Protein AF-A0AAD5Q981-F1 (afdb_monomer_lite)

Secondary structure (DSSP, 8-state):
-----------SSPEEEEEEETT-SS-SHHHHHHHHHHHHHHHSS--SEEEEEEE-SSTT----------EEE-TTSPEEEHHHHHHHHHHHTTTT-TTSPEEEEES-GGGGTT-SEEEEE--TTTHHHHHHHHHHTTTTSPEEEE-TTS-EEEE--EEEE--S-GGGHHHHHHH-TTSEEEEEEESS-EEE-TTSEEEESS---EEEE--------PPPPP-----

Radius of gyration: 20.62 Å; chains: 1; bounding box: 45×75×63 Å

Foldseek 3Di:
DDDDDDDDPDDPAFAEEEEEAPPDPPDCQLVLVLLQCLQVVQPPLNHQEYEYAHEYLDPPPPDDDPPQFAWAQDPVRDIGTPVVLVVVVVVCVVVPDSRGYHGYYYNDLLSLLRGQEYEYSYEPVCVLVVLVVCVVVVSLPFRWDQPPVRDTDGDAHEYEYQYPDPPCQVVVCVSNVRHHYKYKHWPWTWDADPSRYIYTPDPTDIDIGRDDPPPDPPDPDPPPDDD

Sequence (227 aa):
MAATTGKDEGSARPRVALIYTAASQVTREGEYLATYLGLVLATTQAAESVAVVAVSTDAVASRATREEENAALRVDGVVVRAAQLLQQQQAKAKTDSAALCSYVETRDVEVLRDSHVWILCVDAHTTTRTVDMLKRRGVAAPMERVTAKGKKATCKRVIISLQPALRRLRELEEAFPKDTVLHGGACFHLARNQHGVLYPLSHGCFFIERLAYVASPLPPLPSILTI

pLDDT: mean 80.01, std 18.05, range [29.28, 97.62]

Organism: Pythium insidiosum (NCBI:txid114742)

Structure (mmCIF, N/CA/C/O backbone):
data_AF-A0AAD5Q981-F1
#
_entry.id   AF-A0AAD5Q981-F1
#
loop_
_atom_site.group_PDB
_atom_site.id
_atom_site.type_symbol
_atom_site.label_atom_id
_atom_site.label_alt_id
_atom_site.label_comp_id
_atom_site.label_asym_id
_atom_site.label_entity_id
_atom_site.label_seq_id
_atom_site.pdbx_PDB_ins_code
_atom_site.Cartn_x
_atom_site.Cartn_y
_atom_site.Cartn_z
_atom_site.occupancy
_atom_site.B_iso_or_equiv
_atom_site.auth_seq_id
_atom_site.auth_comp_id
_atom_site.auth_asym_id
_atom_site.auth_atom_id
_atom_site.pdbx_PDB_model_num
ATOM 1 N N . MET A 1 1 ? -16.211 -13.725 43.313 1.00 35.03 1 MET A N 1
ATOM 2 C CA . MET A 1 1 ? -15.453 -13.670 42.046 1.00 35.03 1 MET A CA 1
ATOM 3 C C . MET A 1 1 ? -16.466 -13.543 40.924 1.00 35.03 1 MET A C 1
ATOM 5 O O . MET A 1 1 ? -17.175 -14.503 40.661 1.00 35.03 1 MET A O 1
ATOM 9 N N . ALA A 1 2 ? -16.642 -12.342 40.374 1.00 29.28 2 ALA A N 1
ATOM 10 C CA . ALA A 1 2 ? -17.607 -12.097 39.307 1.00 29.28 2 ALA A CA 1
ATOM 11 C C . ALA A 1 2 ? -16.918 -12.300 37.953 1.00 29.28 2 ALA A C 1
ATOM 13 O O . ALA A 1 2 ? -15.927 -11.637 37.657 1.00 29.28 2 ALA A O 1
ATOM 14 N N . ALA A 1 3 ? -17.433 -13.247 37.173 1.00 36.84 3 ALA A N 1
ATOM 15 C CA . ALA A 1 3 ? -17.039 -13.490 35.797 1.00 36.84 3 ALA A CA 1
ATOM 16 C C . ALA A 1 3 ? -17.509 -12.323 34.915 1.00 36.84 3 ALA A C 1
ATOM 18 O O . ALA A 1 3 ? -18.704 -12.050 34.823 1.00 36.84 3 ALA A O 1
ATOM 19 N N . THR A 1 4 ? -16.575 -11.636 34.263 1.00 33.72 4 THR A N 1
ATOM 20 C CA . THR A 1 4 ? -16.878 -10.677 33.198 1.00 33.72 4 THR A CA 1
ATOM 21 C C . THR A 1 4 ? -16.870 -11.414 31.865 1.00 33.72 4 THR A C 1
ATOM 23 O O . THR A 1 4 ? -15.814 -11.680 31.294 1.00 33.72 4 THR A O 1
ATOM 26 N N . THR A 1 5 ? -18.058 -11.782 31.392 1.00 39.47 5 THR A N 1
ATOM 27 C CA . THR A 1 5 ? -18.299 -12.290 30.037 1.00 39.47 5 THR A CA 1
ATOM 28 C C . THR A 1 5 ? -18.292 -11.153 29.012 1.00 39.47 5 THR A C 1
ATOM 30 O O . THR A 1 5 ? -18.727 -10.041 29.312 1.00 39.47 5 THR A O 1
ATOM 33 N N . GLY A 1 6 ? -17.778 -11.471 27.820 1.00 42.31 6 GLY A N 1
ATOM 34 C CA . GLY A 1 6 ? -17.327 -10.564 26.759 1.00 42.31 6 GLY A CA 1
ATOM 35 C C . GLY A 1 6 ? -18.321 -9.547 26.189 1.00 42.31 6 GLY A C 1
ATOM 36 O O . GLY A 1 6 ? -19.539 -9.675 26.314 1.00 42.31 6 GLY A O 1
ATOM 37 N N . LYS A 1 7 ? -17.745 -8.550 25.502 1.00 34.53 7 LYS A N 1
ATOM 38 C CA . LYS A 1 7 ? -18.407 -7.706 24.496 1.00 34.53 7 LYS A CA 1
ATOM 39 C C . LYS A 1 7 ? -17.364 -6.953 23.652 1.00 34.53 7 LYS A C 1
ATOM 41 O O . LYS A 1 7 ? -16.714 -6.049 24.161 1.00 34.53 7 LYS A O 1
ATOM 46 N N . ASP A 1 8 ? -17.230 -7.370 22.391 1.00 36.88 8 ASP A N 1
ATOM 47 C CA . ASP A 1 8 ? -16.611 -6.675 21.247 1.00 36.88 8 ASP A CA 1
ATOM 48 C C . ASP A 1 8 ? -15.372 -5.807 21.523 1.00 36.88 8 ASP A C 1
ATOM 50 O O . ASP A 1 8 ? -15.401 -4.578 21.411 1.00 36.88 8 ASP A O 1
ATOM 54 N N . GLU A 1 9 ? -14.230 -6.449 21.764 1.00 40.97 9 GLU A N 1
ATOM 55 C CA . GLU A 1 9 ? -12.963 -5.839 21.362 1.00 40.97 9 GLU A CA 1
ATOM 56 C C . GLU A 1 9 ? -12.817 -6.054 19.854 1.00 40.97 9 GLU A C 1
ATOM 58 O O . GLU A 1 9 ? -12.444 -7.134 19.396 1.00 40.97 9 GLU A O 1
ATOM 63 N N . GLY A 1 10 ? -13.170 -5.037 19.059 1.00 50.09 10 GLY A N 1
ATOM 64 C CA . GLY A 1 10 ? -12.817 -5.018 17.639 1.00 50.09 10 GLY A CA 1
ATOM 65 C C . GLY A 1 10 ? -11.337 -5.371 17.485 1.00 50.09 10 GLY A C 1
ATOM 66 O O . GLY A 1 10 ? -10.528 -4.945 18.312 1.00 50.09 10 GLY A O 1
ATOM 67 N N . SER A 1 11 ? -11.000 -6.187 16.481 1.00 56.91 11 SER A N 1
ATOM 68 C CA . SER A 1 11 ? -9.660 -6.770 16.358 1.00 56.91 11 SER A CA 1
ATOM 69 C C . SER A 1 11 ? -8.578 -5.705 16.580 1.00 56.91 11 SER A C 1
ATOM 71 O O . SER A 1 11 ? -8.605 -4.622 15.991 1.00 56.91 11 SER A O 1
ATOM 73 N N . ALA A 1 12 ? -7.620 -6.005 17.462 1.00 74.19 12 ALA A N 1
ATOM 74 C CA . ALA A 1 12 ? -6.531 -5.088 17.799 1.00 74.19 12 ALA A CA 1
ATOM 75 C C . ALA A 1 12 ? -5.611 -4.784 16.599 1.00 74.19 12 ALA A C 1
ATOM 77 O O . ALA A 1 12 ? -4.748 -3.910 16.678 1.00 74.19 12 ALA A O 1
ATOM 78 N N . ARG A 1 13 ? -5.772 -5.514 15.488 1.00 88.31 13 ARG A N 1
ATOM 79 C CA . ARG A 1 13 ? -4.921 -5.418 14.307 1.00 88.31 13 ARG A CA 1
ATOM 80 C C . ARG A 1 13 ? -5.436 -4.344 13.345 1.00 88.31 13 ARG A C 1
ATOM 82 O O . ARG A 1 13 ? -6.641 -4.215 13.144 1.00 88.31 13 ARG A O 1
ATOM 89 N N . PRO A 1 14 ? -4.542 -3.581 12.699 1.00 92.31 14 PRO A N 1
ATOM 90 C CA . PRO A 1 14 ? -4.943 -2.579 11.727 1.00 92.31 14 PRO A CA 1
ATOM 91 C C . PRO A 1 14 ? -5.547 -3.216 10.473 1.00 92.31 14 PRO A C 1
ATOM 93 O O . PRO A 1 14 ? -5.181 -4.311 10.051 1.00 92.31 14 PRO A O 1
ATOM 96 N N . ARG A 1 15 ? -6.422 -2.451 9.826 1.00 94.31 15 ARG A N 1
ATOM 97 C CA . ARG A 1 15 ? -6.869 -2.682 8.448 1.00 94.31 15 ARG A CA 1
ATOM 98 C C . ARG A 1 15 ? -6.009 -1.834 7.528 1.00 94.31 15 ARG A C 1
ATOM 100 O O . ARG A 1 15 ? -5.934 -0.619 7.730 1.00 94.31 15 ARG A O 1
ATOM 107 N N . VAL A 1 16 ? -5.337 -2.470 6.583 1.00 97.00 16 VAL A N 1
ATOM 108 C CA . VAL A 1 16 ? -4.323 -1.850 5.731 1.00 97.00 16 VAL A CA 1
ATOM 109 C C . VAL A 1 16 ? -4.834 -1.806 4.300 1.00 97.00 16 VAL A C 1
ATOM 111 O O . VAL A 1 16 ? -5.350 -2.797 3.792 1.00 97.00 16 VAL A O 1
ATOM 114 N N . ALA A 1 17 ? -4.657 -0.673 3.635 1.00 97.62 17 ALA A N 1
ATOM 115 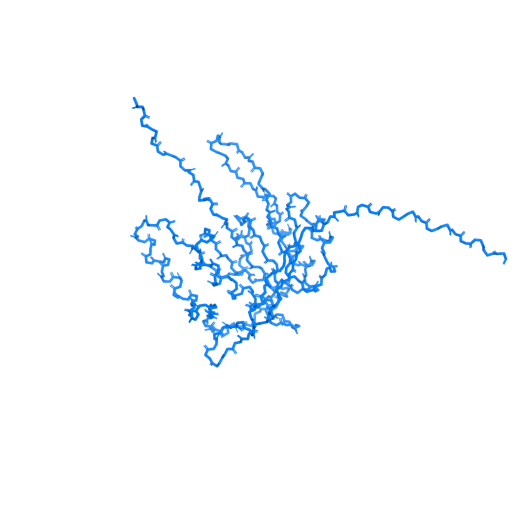C CA . ALA A 1 17 ? -4.904 -0.539 2.213 1.00 97.62 17 ALA A CA 1
ATOM 116 C C . ALA A 1 17 ? -3.637 -0.099 1.482 1.00 97.62 17 ALA A C 1
ATOM 118 O O . ALA A 1 17 ? -2.977 0.848 1.902 1.00 97.62 17 ALA A O 1
ATOM 119 N N . LEU A 1 18 ? -3.318 -0.765 0.378 1.00 97.44 18 LEU A N 1
ATOM 120 C CA . LEU A 1 18 ? -2.249 -0.403 -0.542 1.00 97.44 18 LEU A CA 1
ATOM 121 C C . LEU A 1 18 ? -2.874 0.180 -1.798 1.00 97.44 18 LEU A C 1
ATOM 123 O O . LEU A 1 18 ? -3.675 -0.480 -2.445 1.00 97.44 18 LEU A O 1
ATOM 127 N N . ILE A 1 19 ? -2.526 1.414 -2.134 1.00 95.94 19 ILE A N 1
ATOM 128 C CA . ILE A 1 19 ? -3.130 2.158 -3.238 1.00 95.94 19 ILE A CA 1
ATOM 129 C C . ILE A 1 19 ? -2.069 2.343 -4.314 1.00 95.94 19 ILE A C 1
ATOM 131 O O . ILE A 1 19 ? -1.001 2.879 -4.023 1.00 95.94 19 ILE A O 1
ATOM 135 N N . TYR A 1 20 ? -2.354 1.944 -5.549 1.00 94.50 20 TYR A N 1
ATOM 136 C CA . TYR A 1 20 ? -1.401 2.059 -6.655 1.00 94.50 20 TYR A CA 1
ATOM 137 C C . TYR A 1 20 ? -2.058 2.557 -7.939 1.00 94.50 20 TYR A C 1
ATOM 139 O O . TYR A 1 20 ? -3.254 2.360 -8.161 1.00 94.50 20 TYR A O 1
ATOM 147 N N . THR A 1 21 ? -1.262 3.189 -8.803 1.00 92.75 21 THR A N 1
ATOM 148 C CA . THR A 1 21 ? -1.721 3.664 -10.113 1.00 92.75 21 THR A CA 1
ATOM 149 C C . THR A 1 21 ? -1.850 2.485 -11.077 1.00 92.75 21 THR A C 1
ATOM 151 O O . THR A 1 21 ? -0.858 1.889 -11.495 1.00 92.75 21 THR A O 1
ATOM 154 N N . ALA A 1 22 ? -3.083 2.137 -11.434 1.00 90.25 22 ALA A N 1
ATOM 155 C CA . ALA A 1 22 ? -3.381 1.048 -12.352 1.00 90.25 22 ALA A CA 1
ATOM 156 C C . ALA A 1 22 ? -2.949 1.399 -13.781 1.00 90.25 22 ALA A C 1
ATOM 158 O O . ALA A 1 22 ? -3.294 2.471 -14.279 1.00 90.25 22 ALA A O 1
ATOM 159 N N . ALA A 1 23 ? -2.262 0.469 -14.455 1.00 84.75 23 ALA A N 1
ATOM 160 C CA . ALA A 1 23 ? -1.814 0.629 -15.842 1.00 84.75 23 ALA A CA 1
ATOM 161 C C . ALA A 1 23 ? -1.026 1.933 -16.085 1.00 84.75 23 ALA A C 1
ATOM 163 O O . ALA A 1 23 ? -1.223 2.614 -17.098 1.00 84.75 23 ALA A O 1
ATOM 164 N N . SER A 1 24 ? -0.145 2.281 -15.140 1.00 83.56 24 SER A N 1
ATOM 165 C CA . SER A 1 24 ? 0.753 3.426 -15.282 1.00 83.56 24 SER A CA 1
ATOM 166 C C . SER A 1 24 ? 1.538 3.349 -16.593 1.00 83.56 24 SER A C 1
ATOM 168 O O . SER A 1 24 ? 2.090 2.308 -16.953 1.00 83.56 24 SER A O 1
ATOM 170 N N . GLN A 1 25 ? 1.587 4.478 -17.300 1.00 81.75 25 GLN A N 1
ATOM 171 C CA . GLN A 1 25 ? 2.364 4.636 -18.532 1.00 81.75 25 GLN A CA 1
ATOM 172 C C . GLN A 1 25 ? 3.854 4.880 -18.258 1.00 81.75 25 GLN A C 1
ATOM 174 O O . GLN A 1 25 ? 4.655 4.865 -19.188 1.00 81.75 25 GLN A O 1
ATOM 179 N N . VAL A 1 26 ? 4.223 5.138 -16.998 1.00 82.56 26 VAL A N 1
ATOM 180 C CA . VAL A 1 26 ? 5.593 5.486 -16.606 1.00 82.56 26 VAL A CA 1
ATOM 181 C C . VAL A 1 26 ? 6.324 4.269 -16.055 1.00 82.56 26 VAL A C 1
ATOM 183 O O . VAL A 1 26 ? 7.442 3.987 -16.476 1.00 82.56 26 VAL A O 1
ATOM 186 N N . THR A 1 27 ? 5.716 3.546 -15.112 1.00 85.94 27 THR A N 1
ATOM 187 C CA . THR A 1 27 ? 6.369 2.421 -14.432 1.00 85.94 27 THR A CA 1
ATOM 188 C C . THR A 1 27 ? 5.353 1.439 -13.855 1.00 85.94 27 THR A C 1
ATOM 190 O O . THR A 1 27 ? 4.284 1.830 -13.404 1.00 85.94 27 THR A O 1
ATOM 193 N N . ARG A 1 28 ? 5.697 0.147 -13.805 1.00 89.00 28 ARG A N 1
ATOM 194 C CA . ARG A 1 28 ? 4.903 -0.875 -13.093 1.00 89.00 28 ARG A CA 1
ATOM 195 C C . ARG A 1 28 ? 5.368 -1.108 -11.655 1.00 89.00 28 ARG A C 1
ATOM 197 O O . ARG A 1 28 ? 4.814 -1.959 -10.965 1.00 89.00 28 ARG A O 1
ATOM 204 N N . GLU A 1 29 ? 6.364 -0.364 -11.183 1.00 89.38 29 GLU A N 1
ATOM 205 C CA . GLU A 1 29 ? 6.932 -0.541 -9.841 1.00 89.38 29 GLU A CA 1
ATOM 206 C C . GLU A 1 29 ? 5.894 -0.357 -8.734 1.00 89.38 29 GLU A C 1
ATOM 208 O O . GLU A 1 29 ? 5.857 -1.161 -7.808 1.00 89.38 29 GLU A O 1
ATOM 213 N N . GLY A 1 30 ? 5.011 0.643 -8.844 1.00 91.44 30 GLY A N 1
ATOM 214 C CA . GLY A 1 30 ? 3.951 0.875 -7.859 1.00 91.44 30 GLY A CA 1
ATOM 215 C C . GLY A 1 30 ? 2.950 -0.282 -7.773 1.00 91.44 30 GLY A C 1
ATOM 216 O O . GLY A 1 30 ? 2.589 -0.715 -6.678 1.00 91.44 30 GLY A O 1
ATOM 217 N N . GLU A 1 31 ? 2.560 -0.833 -8.926 1.00 92.88 31 GLU A N 1
ATOM 218 C CA . GLU A 1 31 ? 1.704 -2.022 -9.031 1.00 92.88 31 GLU A CA 1
ATOM 219 C C . GLU A 1 31 ? 2.384 -3.248 -8.410 1.00 92.88 31 GLU A C 1
ATOM 221 O O . GLU A 1 31 ? 1.790 -3.934 -7.574 1.00 92.88 31 GLU A O 1
ATOM 226 N N . TYR A 1 32 ? 3.639 -3.515 -8.781 1.00 93.88 32 TYR A N 1
ATOM 227 C CA . TYR A 1 32 ? 4.394 -4.650 -8.254 1.00 93.88 32 TYR A CA 1
ATOM 228 C C . TYR A 1 32 ? 4.601 -4.535 -6.748 1.00 93.88 32 TYR A C 1
ATOM 230 O O . TYR A 1 32 ? 4.391 -5.515 -6.035 1.00 93.88 32 TYR A O 1
ATOM 238 N N . LEU A 1 33 ? 4.944 -3.343 -6.255 1.00 94.31 33 LEU A N 1
ATOM 239 C CA . LEU A 1 33 ? 5.155 -3.086 -4.836 1.00 94.31 33 LEU A CA 1
ATOM 240 C C . LEU A 1 33 ? 3.877 -3.281 -4.024 1.00 94.31 33 LEU A C 1
ATOM 242 O O . LEU A 1 33 ? 3.906 -4.013 -3.035 1.00 94.31 33 LEU A O 1
ATOM 246 N N . ALA A 1 34 ? 2.759 -2.691 -4.453 1.00 95.50 34 ALA A N 1
ATOM 247 C CA . ALA A 1 34 ? 1.478 -2.844 -3.768 1.00 95.50 34 ALA A CA 1
ATOM 248 C C . ALA A 1 34 ? 0.999 -4.303 -3.764 1.00 95.50 34 ALA A C 1
ATOM 250 O O . ALA A 1 34 ? 0.551 -4.804 -2.733 1.00 95.50 34 ALA A O 1
ATOM 251 N N . THR A 1 35 ? 1.148 -5.006 -4.889 1.00 95.31 35 THR A N 1
ATOM 252 C CA . THR A 1 35 ? 0.754 -6.417 -5.014 1.00 95.31 35 THR A CA 1
ATOM 253 C C . THR A 1 35 ? 1.608 -7.309 -4.116 1.00 95.31 35 THR A C 1
ATOM 255 O O . THR A 1 35 ? 1.076 -8.075 -3.312 1.00 95.31 35 THR A O 1
ATOM 258 N N . TYR A 1 36 ? 2.936 -7.178 -4.201 1.00 95.44 36 TYR A N 1
ATOM 259 C CA . TYR A 1 36 ? 3.874 -7.951 -3.390 1.00 95.44 36 TYR A CA 1
ATOM 260 C C . TYR A 1 36 ? 3.642 -7.723 -1.895 1.00 95.44 36 TYR A C 1
ATOM 262 O O . TYR A 1 36 ? 3.478 -8.679 -1.137 1.00 95.44 36 TYR A O 1
ATOM 270 N N . LEU A 1 37 ? 3.572 -6.458 -1.469 1.00 94.94 37 LEU A N 1
ATOM 271 C CA . LEU A 1 37 ? 3.323 -6.117 -0.074 1.00 94.94 37 LEU A CA 1
ATOM 272 C C . LEU A 1 37 ? 1.965 -6.615 0.403 1.00 94.94 37 LEU A C 1
ATOM 274 O O . LEU A 1 37 ? 1.880 -7.136 1.510 1.00 94.94 37 LEU A O 1
ATOM 278 N N . GLY A 1 38 ? 0.921 -6.478 -0.415 1.00 95.62 38 GLY A N 1
ATOM 279 C CA . GLY A 1 38 ? -0.416 -6.933 -0.063 1.00 95.62 38 GLY A CA 1
ATOM 280 C C . GLY A 1 38 ? -0.454 -8.434 0.220 1.00 95.62 38 GLY A C 1
ATOM 281 O O . GLY A 1 38 ? -0.940 -8.858 1.269 1.00 95.62 38 GLY A O 1
ATOM 282 N N . LEU A 1 39 ? 0.129 -9.228 -0.680 1.00 95.38 39 LEU A N 1
ATOM 283 C CA . LEU A 1 39 ? 0.226 -10.680 -0.529 1.00 95.38 39 LEU A CA 1
ATOM 284 C C . LEU A 1 39 ? 1.052 -11.071 0.699 1.00 95.38 39 LEU A C 1
ATOM 286 O O . LEU A 1 39 ? 0.626 -11.909 1.492 1.00 95.38 39 LEU A O 1
ATOM 290 N N . VAL A 1 40 ? 2.217 -10.448 0.897 1.00 93.94 40 VAL A N 1
ATOM 291 C CA . VAL A 1 40 ? 3.081 -10.759 2.043 1.00 93.94 40 VAL A CA 1
ATOM 292 C C . VAL A 1 40 ? 2.398 -10.372 3.356 1.00 93.94 40 VAL A C 1
ATOM 294 O O . VAL A 1 40 ? 2.316 -11.213 4.251 1.00 93.94 40 VAL A O 1
ATOM 297 N N . LEU A 1 41 ? 1.842 -9.161 3.473 1.00 93.56 41 LEU A N 1
ATOM 298 C CA . LEU A 1 41 ? 1.158 -8.683 4.683 1.00 93.56 41 LEU A CA 1
ATOM 299 C C . LEU A 1 41 ? -0.042 -9.553 5.066 1.00 93.56 41 LEU A C 1
ATOM 301 O O . LEU A 1 41 ? -0.244 -9.823 6.249 1.00 93.56 41 LEU A O 1
ATOM 305 N N . ALA A 1 42 ? -0.794 -10.058 4.086 1.00 92.88 42 ALA A N 1
ATOM 306 C CA . ALA A 1 42 ? -1.909 -10.967 4.345 1.00 92.88 42 ALA A CA 1
ATOM 307 C C . ALA A 1 42 ? -1.474 -12.276 5.037 1.00 92.88 42 ALA A C 1
ATOM 309 O O . ALA A 1 42 ? -2.285 -12.944 5.678 1.00 92.88 42 ALA A O 1
ATOM 310 N N . THR A 1 43 ? -0.188 -12.638 4.962 1.00 91.19 43 THR A N 1
ATOM 311 C CA . THR A 1 43 ? 0.354 -13.853 5.592 1.00 91.19 43 THR A CA 1
ATOM 312 C C . THR A 1 43 ? 1.019 -13.632 6.948 1.00 91.19 43 THR A C 1
ATOM 314 O O . THR A 1 43 ? 1.266 -14.608 7.653 1.00 91.19 43 THR A O 1
ATOM 317 N N . THR A 1 44 ? 1.307 -12.388 7.349 1.00 86.19 44 THR A N 1
ATOM 318 C CA . THR A 1 44 ? 2.060 -12.103 8.588 1.00 86.19 44 THR A CA 1
ATOM 319 C C . THR A 1 44 ? 1.186 -12.026 9.836 1.00 86.19 44 THR A C 1
ATOM 321 O O . THR A 1 44 ? 1.711 -11.845 10.929 1.00 86.19 44 THR A O 1
ATOM 324 N N . GLN A 1 45 ? -0.142 -12.120 9.690 1.00 83.69 45 GLN A N 1
ATOM 325 C CA . GLN A 1 45 ? -1.124 -11.883 10.759 1.00 83.69 45 GLN A CA 1
ATOM 326 C C . GLN A 1 45 ? -1.007 -10.504 11.434 1.00 83.69 45 GLN A C 1
ATOM 328 O O . GLN A 1 45 ? -1.678 -10.273 12.437 1.00 83.69 45 GLN A O 1
ATOM 333 N N . ALA A 1 46 ? -0.208 -9.582 10.883 1.00 87.44 46 ALA A N 1
ATOM 334 C CA . ALA A 1 46 ? -0.005 -8.239 11.422 1.00 87.44 46 ALA A CA 1
ATOM 335 C C . ALA A 1 46 ? -1.186 -7.300 11.135 1.00 87.44 46 ALA A C 1
ATOM 337 O O . ALA A 1 46 ? -1.317 -6.265 11.781 1.00 87.44 46 ALA A O 1
ATOM 338 N N . ALA A 1 47 ? -2.043 -7.661 10.179 1.00 91.44 47 ALA A N 1
ATOM 339 C CA . ALA A 1 47 ? -3.236 -6.918 9.807 1.00 91.44 47 ALA A CA 1
ATOM 340 C C . ALA A 1 47 ? -4.497 -7.773 9.993 1.00 91.44 47 ALA A C 1
ATOM 342 O O . ALA A 1 47 ? -4.474 -8.996 9.844 1.00 91.44 47 ALA A O 1
ATOM 343 N N . GLU A 1 48 ? -5.610 -7.112 10.300 1.00 92.06 48 GLU A N 1
ATOM 344 C CA . GLU A 1 48 ? -6.952 -7.701 10.260 1.00 92.06 48 GLU A CA 1
ATOM 345 C C . GLU A 1 48 ? -7.387 -7.932 8.813 1.00 92.06 48 GLU A C 1
ATOM 347 O O . GLU A 1 48 ? -7.870 -9.006 8.465 1.00 92.06 48 GLU A O 1
ATOM 352 N N . SER A 1 49 ? -7.160 -6.927 7.967 1.00 93.62 49 SER A N 1
ATOM 353 C CA . SER A 1 49 ? -7.470 -6.959 6.545 1.00 93.62 49 SER A CA 1
ATOM 354 C C . SER A 1 49 ? -6.410 -6.227 5.736 1.00 93.62 49 SER A C 1
ATOM 356 O O . SER A 1 49 ? -5.821 -5.247 6.204 1.00 93.62 49 SER A O 1
ATOM 358 N N . VAL A 1 50 ? -6.223 -6.669 4.499 1.00 96.69 50 VAL A N 1
ATOM 359 C CA . VAL A 1 50 ? -5.352 -6.061 3.501 1.00 96.69 50 VAL A CA 1
ATOM 360 C C . VAL A 1 50 ? -6.140 -5.870 2.208 1.00 96.69 50 VAL A C 1
ATOM 362 O O . VAL A 1 50 ? -6.587 -6.834 1.593 1.00 96.69 50 VAL A O 1
ATOM 365 N N . ALA A 1 51 ? -6.307 -4.621 1.785 1.00 97.19 51 ALA A N 1
ATOM 366 C CA . ALA A 1 51 ? -6.911 -4.275 0.503 1.00 97.19 51 ALA A CA 1
ATOM 367 C C . ALA A 1 51 ? -5.840 -3.744 -0.454 1.00 97.19 51 ALA A C 1
ATOM 369 O O . ALA A 1 51 ? -5.131 -2.799 -0.123 1.00 97.19 51 ALA A O 1
ATOM 370 N N . VAL A 1 52 ? -5.727 -4.318 -1.646 1.00 97.31 52 VAL A N 1
ATOM 371 C CA . VAL A 1 52 ? -4.889 -3.799 -2.732 1.00 97.31 52 VAL A CA 1
ATOM 372 C C . VAL A 1 52 ? -5.810 -3.083 -3.715 1.00 97.31 52 VAL A C 1
ATOM 374 O O . VAL A 1 52 ? -6.622 -3.706 -4.396 1.00 97.31 52 VAL A O 1
ATOM 377 N N . VAL A 1 53 ? -5.729 -1.756 -3.731 1.00 96.69 53 VAL A N 1
ATOM 378 C CA . VAL A 1 53 ? -6.666 -0.864 -4.411 1.00 96.69 53 VAL A CA 1
ATOM 379 C C . VAL A 1 53 ? -6.003 -0.236 -5.627 1.00 96.69 53 VAL A C 1
ATOM 381 O O . VAL A 1 53 ? -5.097 0.595 -5.525 1.00 96.69 53 VAL A O 1
ATOM 384 N N . ALA A 1 54 ? -6.496 -0.621 -6.794 1.00 94.31 54 ALA A N 1
ATOM 385 C CA . ALA A 1 54 ? -6.056 -0.103 -8.073 1.00 94.31 54 ALA A CA 1
ATOM 386 C C . ALA A 1 54 ? -6.815 1.192 -8.390 1.00 94.31 54 ALA A C 1
ATOM 388 O O . ALA A 1 54 ? -8.024 1.166 -8.633 1.00 94.31 54 ALA A O 1
ATOM 389 N N . VAL A 1 55 ? -6.117 2.329 -8.421 1.00 92.50 55 VAL A N 1
ATOM 390 C CA . VAL A 1 55 ? -6.703 3.607 -8.843 1.00 92.50 55 VAL A CA 1
ATOM 391 C C . VAL A 1 55 ? -6.349 3.880 -10.294 1.00 92.50 55 VAL A C 1
ATOM 393 O O . VAL A 1 55 ? -5.184 3.869 -10.682 1.00 92.50 55 VAL A O 1
ATOM 396 N N . SER A 1 56 ? -7.361 4.129 -11.120 1.00 84.81 56 SER A N 1
ATOM 397 C CA . SER A 1 56 ? -7.129 4.610 -12.476 1.00 84.81 56 SER A CA 1
ATOM 398 C C . SER A 1 56 ? -7.197 6.125 -12.489 1.00 84.81 56 SER A C 1
ATOM 400 O O . SER A 1 56 ? -8.159 6.720 -11.999 1.00 84.81 56 SER A O 1
ATOM 402 N N . THR A 1 57 ? -6.177 6.753 -13.063 1.00 69.06 57 THR A N 1
ATOM 403 C CA . THR A 1 57 ? -6.235 8.180 -13.343 1.00 69.06 57 THR A CA 1
ATOM 404 C C . THR A 1 57 ? -7.041 8.474 -14.594 1.00 69.06 57 THR A C 1
ATOM 406 O O . THR A 1 57 ? -7.650 9.530 -14.647 1.00 69.06 57 THR A O 1
ATOM 409 N N . ASP A 1 58 ? -7.142 7.568 -15.564 1.00 64.12 58 ASP A N 1
ATOM 410 C CA . ASP A 1 58 ? -7.794 7.866 -16.839 1.00 64.12 58 ASP A CA 1
ATOM 411 C C . ASP A 1 58 ? -9.192 7.261 -16.946 1.00 64.12 58 ASP A C 1
ATOM 413 O O . ASP A 1 58 ? -9.413 6.079 -16.697 1.00 64.12 58 ASP A O 1
ATOM 417 N N . ALA A 1 59 ? -10.146 8.074 -17.409 1.00 51.31 59 ALA A N 1
ATOM 418 C CA . ALA A 1 59 ? -11.534 7.665 -17.636 1.00 51.31 59 ALA A CA 1
ATOM 419 C C . ALA A 1 59 ? -11.689 6.560 -18.707 1.00 51.31 59 ALA A C 1
ATOM 421 O O . ALA A 1 59 ? -12.783 6.038 -18.890 1.00 51.31 59 ALA A O 1
ATOM 422 N N . VAL A 1 60 ? -10.605 6.202 -19.410 1.00 47.31 60 VAL A N 1
ATOM 423 C CA . VAL A 1 60 ? -10.597 5.307 -20.580 1.00 47.31 60 VAL A CA 1
ATOM 424 C C . VAL A 1 60 ? -9.849 3.991 -20.312 1.00 47.31 60 VAL A C 1
ATOM 426 O O . VAL A 1 60 ? -9.665 3.192 -21.224 1.00 47.31 60 VAL A O 1
ATOM 429 N N . ALA A 1 61 ? -9.437 3.693 -19.074 1.00 47.56 61 ALA A N 1
ATOM 430 C CA . ALA A 1 61 ? -8.723 2.448 -18.755 1.00 47.56 61 ALA A CA 1
ATOM 431 C C . ALA A 1 61 ? -9.652 1.209 -18.692 1.00 47.56 61 ALA A C 1
ATOM 433 O O . ALA A 1 61 ? -9.700 0.469 -17.707 1.00 47.56 61 ALA A O 1
ATOM 434 N N . SER A 1 62 ? -10.376 0.968 -19.785 1.00 43.94 62 SER A N 1
ATOM 435 C CA . SER A 1 62 ? -10.881 -0.335 -20.201 1.00 43.94 62 SER A CA 1
ATOM 436 C C . SER A 1 62 ? -9.821 -0.977 -21.098 1.00 43.94 62 SER A C 1
ATOM 438 O O . SER A 1 62 ? -9.904 -0.973 -22.325 1.00 43.94 62 SER A O 1
ATOM 440 N N . ARG A 1 63 ? -8.758 -1.502 -20.492 1.00 42.25 63 ARG A N 1
ATOM 441 C CA . ARG A 1 63 ? -7.997 -2.579 -21.126 1.00 42.25 63 ARG A CA 1
ATOM 442 C C . ARG A 1 63 ? -8.088 -3.777 -20.209 1.00 42.25 63 ARG A C 1
ATOM 444 O O . ARG A 1 63 ? -7.676 -3.711 -19.053 1.00 42.25 63 ARG A O 1
ATOM 451 N N . ALA A 1 64 ? -8.727 -4.813 -20.745 1.00 40.47 64 ALA A N 1
ATOM 452 C CA . ALA A 1 64 ? -8.891 -6.114 -20.137 1.00 40.47 64 ALA A CA 1
ATOM 453 C C . ALA A 1 64 ? -7.563 -6.556 -19.518 1.00 40.47 64 ALA A C 1
ATOM 455 O O . ALA A 1 64 ? -6.546 -6.695 -20.201 1.00 40.47 64 ALA A O 1
ATOM 456 N N . THR A 1 65 ? -7.580 -6.715 -18.202 1.00 42.84 65 THR A N 1
ATOM 457 C CA . THR A 1 65 ? -6.532 -7.381 -17.449 1.00 42.84 65 THR A CA 1
ATOM 458 C C . THR A 1 65 ? -6.449 -8.808 -17.959 1.00 42.84 65 THR A C 1
ATOM 460 O O . THR A 1 65 ? -7.416 -9.559 -17.869 1.00 42.84 65 THR A O 1
ATOM 463 N N . ARG A 1 66 ? -5.284 -9.194 -18.485 1.00 40.38 66 ARG A N 1
ATOM 464 C CA . ARG A 1 66 ? -4.878 -10.596 -18.424 1.00 40.38 66 ARG A CA 1
ATOM 465 C C . ARG A 1 66 ? -4.974 -10.966 -16.943 1.00 40.38 66 ARG A C 1
ATOM 467 O O . ARG A 1 66 ? -4.294 -10.338 -16.132 1.00 40.38 66 ARG A O 1
ATOM 474 N N . GLU A 1 67 ? -5.864 -11.890 -16.597 1.00 53.56 67 GLU A N 1
ATOM 475 C CA . GLU A 1 67 ? -5.984 -12.478 -15.259 1.00 53.56 67 GLU A CA 1
ATOM 476 C C . GLU A 1 67 ? -4.748 -13.352 -14.991 1.00 53.56 67 GLU A C 1
ATOM 478 O O . GLU A 1 67 ? -4.825 -14.568 -14.860 1.00 53.56 67 GLU A O 1
ATOM 483 N N . GLU A 1 68 ? -3.560 -12.749 -15.003 1.00 65.00 68 GLU A N 1
ATOM 484 C CA . GLU A 1 68 ? -2.393 -13.394 -14.425 1.00 65.00 68 GLU A CA 1
ATOM 485 C C . GLU A 1 68 ? -2.614 -13.394 -12.917 1.00 65.00 68 GLU A C 1
ATOM 487 O O . GLU A 1 68 ? -2.704 -12.337 -12.292 1.00 65.00 68 GLU A O 1
ATOM 492 N N . GLU A 1 69 ? -2.760 -14.593 -12.356 1.00 82.31 69 GLU A N 1
ATOM 493 C CA . GLU A 1 69 ? -2.885 -14.791 -10.920 1.00 82.31 69 GLU A CA 1
ATOM 494 C C . GLU A 1 69 ? -1.718 -14.093 -10.211 1.00 82.31 69 GLU A C 1
ATOM 496 O O . GLU A 1 69 ? -0.549 -14.419 -10.434 1.00 82.31 69 GLU A O 1
ATOM 501 N N . ASN A 1 70 ? -2.033 -13.129 -9.348 1.00 91.62 70 ASN A N 1
ATOM 502 C CA . ASN A 1 70 ? -1.012 -12.443 -8.579 1.00 91.62 70 ASN A CA 1
ATOM 503 C C . ASN A 1 70 ? -0.394 -13.403 -7.557 1.00 91.62 70 ASN A C 1
ATOM 505 O O . ASN A 1 70 ? -1.079 -14.008 -6.724 1.00 91.62 70 ASN A O 1
ATOM 509 N N . ALA A 1 71 ? 0.929 -13.525 -7.622 1.00 95.38 71 ALA A N 1
ATOM 510 C CA . ALA A 1 71 ? 1.717 -14.351 -6.726 1.00 95.38 71 ALA A CA 1
ATOM 511 C C . ALA A 1 71 ? 2.996 -13.622 -6.304 1.00 95.38 71 ALA A C 1
ATOM 513 O O . ALA A 1 71 ? 3.567 -12.860 -7.085 1.00 95.38 71 ALA A O 1
ATOM 514 N N . ALA A 1 72 ? 3.463 -13.882 -5.084 1.00 96.25 72 ALA A N 1
ATOM 515 C CA . ALA A 1 72 ? 4.664 -13.288 -4.508 1.00 96.25 72 ALA A CA 1
ATOM 516 C C . ALA A 1 72 ? 5.529 -14.346 -3.812 1.00 96.25 72 ALA A C 1
ATOM 518 O O . ALA A 1 72 ? 5.023 -15.147 -3.031 1.00 96.25 72 ALA A O 1
ATOM 519 N N . LEU A 1 73 ? 6.835 -14.333 -4.070 1.00 94.75 73 LEU A N 1
ATOM 520 C CA . LEU A 1 73 ? 7.837 -15.124 -3.367 1.00 94.75 73 LEU A CA 1
ATOM 521 C C . LEU A 1 73 ? 8.320 -14.342 -2.148 1.00 94.75 73 LEU A C 1
ATOM 523 O O . LEU A 1 73 ? 9.043 -13.353 -2.275 1.00 94.75 73 LEU A O 1
ATOM 527 N N . ARG A 1 74 ? 7.917 -14.791 -0.963 1.00 90.56 74 ARG A N 1
ATOM 528 C CA . ARG A 1 74 ? 8.380 -14.233 0.305 1.00 90.56 74 ARG A CA 1
ATOM 529 C C . ARG A 1 74 ? 9.843 -14.624 0.548 1.00 90.56 74 ARG A C 1
ATOM 531 O O . ARG A 1 74 ? 10.345 -15.606 0.008 1.00 90.56 74 ARG A O 1
ATOM 538 N N . VAL A 1 75 ? 10.527 -13.845 1.381 1.00 85.50 75 VAL A N 1
ATOM 539 C CA . VAL A 1 75 ? 11.967 -13.989 1.670 1.00 85.50 75 VAL A CA 1
ATOM 540 C C . VAL A 1 75 ? 12.338 -15.360 2.256 1.00 85.50 75 VAL A C 1
ATOM 542 O O . VAL A 1 75 ? 13.462 -15.812 2.078 1.00 85.50 75 VAL A O 1
ATOM 545 N N . ASP A 1 76 ? 11.403 -16.051 2.908 1.00 89.12 76 ASP A N 1
ATOM 546 C CA . ASP A 1 76 ? 11.585 -17.411 3.433 1.00 89.12 76 ASP A CA 1
ATOM 547 C C . ASP A 1 76 ? 11.359 -18.519 2.384 1.00 89.12 76 ASP A C 1
ATOM 549 O O . ASP A 1 76 ? 11.304 -19.697 2.727 1.00 89.12 76 ASP A O 1
ATOM 553 N N . GLY A 1 77 ? 11.213 -18.158 1.106 1.00 90.81 77 GLY A N 1
ATOM 554 C CA . GLY A 1 77 ? 11.044 -19.095 -0.005 1.00 90.81 77 GLY A CA 1
ATOM 555 C C . GLY A 1 77 ? 9.598 -19.525 -0.261 1.00 90.81 77 GLY A C 1
ATOM 556 O O . GLY A 1 77 ? 9.346 -20.297 -1.187 1.00 90.81 77 GLY A O 1
ATOM 557 N N . VAL A 1 78 ? 8.630 -19.028 0.516 1.00 93.81 78 VAL A N 1
ATOM 558 C CA . VAL A 1 78 ? 7.215 -19.383 0.347 1.00 93.81 78 VAL A CA 1
ATOM 559 C C . VAL A 1 78 ? 6.579 -18.550 -0.764 1.00 93.81 78 VAL A C 1
ATOM 561 O O . VAL A 1 78 ? 6.603 -17.320 -0.728 1.00 93.81 78 VAL A O 1
ATOM 564 N N . VAL A 1 79 ? 5.951 -19.219 -1.733 1.00 95.69 79 VAL A N 1
ATOM 565 C CA . VAL A 1 79 ? 5.124 -18.560 -2.753 1.00 95.69 79 VAL A CA 1
ATOM 566 C C . VAL A 1 79 ? 3.710 -18.375 -2.216 1.00 95.69 79 VAL A C 1
ATOM 568 O O . VAL A 1 79 ? 3.012 -19.343 -1.923 1.00 95.69 79 VAL A O 1
ATOM 571 N N . VAL A 1 80 ? 3.280 -17.124 -2.123 1.00 94.69 80 VA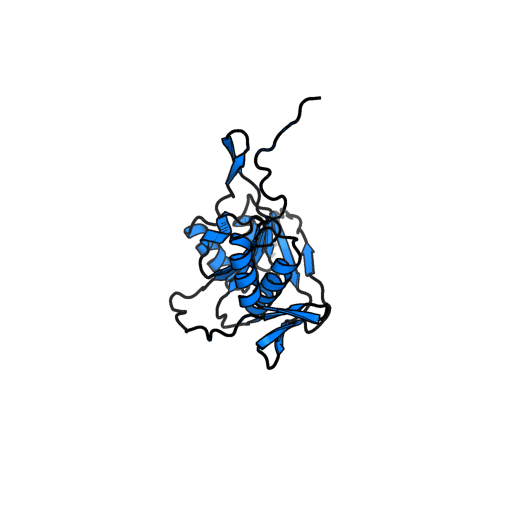L A N 1
ATOM 572 C CA . VAL A 1 80 ? 1.936 -16.719 -1.716 1.00 94.69 80 VAL A CA 1
ATOM 573 C C . VAL A 1 80 ? 1.134 -16.375 -2.962 1.00 94.69 80 VAL A C 1
ATOM 575 O O . VAL A 1 80 ? 1.587 -15.574 -3.776 1.00 94.69 80 VAL A O 1
ATOM 578 N N . ARG A 1 81 ? -0.055 -16.961 -3.111 1.00 95.31 81 ARG A N 1
ATOM 579 C CA . ARG A 1 81 ? -0.951 -16.727 -4.252 1.00 95.31 81 ARG A CA 1
ATOM 580 C C . ARG A 1 81 ? -2.258 -16.085 -3.811 1.00 95.31 81 ARG A C 1
ATOM 582 O O . ARG A 1 81 ? -2.850 -16.521 -2.820 1.00 95.31 81 ARG A O 1
ATOM 589 N N . ALA A 1 82 ? -2.743 -15.112 -4.579 1.00 93.19 82 ALA A N 1
ATOM 590 C CA . ALA A 1 82 ? -4.014 -14.442 -4.312 1.00 93.19 82 ALA A CA 1
ATOM 591 C C . ALA A 1 82 ? -5.187 -15.437 -4.241 1.00 93.19 82 ALA A C 1
ATOM 593 O O . ALA A 1 82 ? -5.959 -15.410 -3.280 1.00 93.19 82 ALA A O 1
ATOM 594 N N . ALA A 1 83 ? -5.289 -16.377 -5.192 1.00 92.00 83 ALA A N 1
ATOM 595 C CA . ALA A 1 83 ? -6.389 -17.345 -5.208 1.00 92.00 83 ALA A CA 1
ATOM 596 C C . ALA A 1 83 ? -6.362 -18.272 -3.984 1.00 92.00 83 ALA A C 1
ATOM 598 O O . ALA A 1 83 ? -7.408 -18.589 -3.420 1.00 92.00 83 ALA A O 1
ATOM 599 N N . GLN A 1 84 ? -5.167 -18.657 -3.525 1.00 91.44 84 GLN A N 1
ATOM 600 C CA . GLN A 1 84 ? -5.008 -19.472 -2.322 1.00 91.44 84 GLN A CA 1
ATOM 601 C C . GLN A 1 84 ? -5.488 -18.726 -1.068 1.00 91.44 84 GLN A C 1
ATOM 603 O O . GLN A 1 84 ? -6.173 -19.320 -0.235 1.00 91.44 84 GLN A O 1
ATOM 608 N N . LEU A 1 85 ? -5.181 -17.430 -0.936 1.00 90.31 85 LEU A N 1
ATOM 609 C CA . LEU A 1 85 ? -5.670 -16.607 0.177 1.00 90.31 85 LEU A CA 1
ATOM 610 C C . LEU A 1 85 ? -7.201 -16.499 0.169 1.00 90.31 85 LEU A C 1
ATOM 612 O O . LEU A 1 85 ? -7.832 -16.667 1.213 1.00 90.31 85 LEU A O 1
ATOM 616 N N . LEU A 1 86 ? -7.803 -16.288 -1.005 1.00 88.50 86 LEU A N 1
ATOM 617 C CA . LEU A 1 86 ? -9.260 -16.211 -1.162 1.00 88.50 86 LEU A CA 1
ATOM 618 C C . LEU A 1 86 ? -9.946 -17.541 -0.816 1.00 88.50 86 LEU A C 1
ATOM 620 O O . LEU A 1 86 ? -10.932 -17.557 -0.078 1.00 88.50 86 LEU A O 1
ATOM 624 N N . GLN A 1 87 ? -9.398 -18.669 -1.277 1.00 88.56 87 GLN A N 1
ATOM 625 C CA . GLN A 1 87 ? -9.906 -19.999 -0.925 1.00 88.56 87 GLN A CA 1
ATOM 626 C C . GLN A 1 87 ? -9.814 -20.262 0.583 1.00 88.56 87 GLN A C 1
ATOM 628 O O . GLN A 1 87 ? -10.768 -20.758 1.184 1.00 88.56 87 GLN A O 1
ATOM 633 N N . GLN A 1 88 ? -8.697 -19.892 1.218 1.00 86.69 88 GLN A N 1
ATOM 634 C CA . GLN A 1 88 ? -8.529 -20.031 2.667 1.00 86.69 88 GLN A CA 1
ATOM 635 C C . GLN A 1 88 ? -9.536 -19.181 3.448 1.00 86.69 88 GLN A C 1
ATOM 637 O O . GLN A 1 88 ? -10.068 -19.647 4.456 1.00 86.69 88 GLN A O 1
ATOM 642 N N . GLN A 1 89 ? -9.832 -17.965 2.982 1.00 86.75 89 GLN A N 1
ATOM 643 C CA . GLN A 1 89 ? -10.856 -17.107 3.584 1.00 86.75 89 GLN A CA 1
ATOM 644 C C . GLN A 1 89 ? -12.255 -17.712 3.454 1.00 86.75 89 GLN A C 1
ATOM 646 O O . GLN A 1 89 ? -12.978 -17.782 4.445 1.00 86.75 89 GLN A O 1
ATOM 651 N N . GLN A 1 90 ? -12.623 -18.219 2.273 1.00 82.81 90 GLN A N 1
ATOM 652 C CA . GLN A 1 90 ? -13.928 -18.852 2.043 1.00 82.81 90 GLN A CA 1
ATOM 653 C C . GLN A 1 90 ? -14.108 -20.147 2.845 1.00 82.81 90 GLN A C 1
ATOM 655 O O . GLN A 1 90 ? -15.190 -20.408 3.371 1.00 82.81 90 GLN A O 1
ATOM 660 N N . ALA A 1 91 ? -13.055 -20.960 2.965 1.00 80.69 91 ALA A N 1
ATOM 661 C CA . ALA A 1 91 ? -13.083 -22.174 3.774 1.00 80.69 91 ALA A CA 1
ATOM 662 C C . ALA A 1 91 ? -13.228 -21.855 5.273 1.00 80.69 91 ALA A C 1
ATOM 664 O O . ALA A 1 91 ? -13.984 -22.527 5.976 1.00 80.69 91 ALA A O 1
ATOM 665 N N . LYS A 1 92 ? -12.552 -20.804 5.756 1.00 73.00 92 LYS A N 1
ATOM 666 C CA . LYS A 1 92 ? -12.585 -20.398 7.171 1.00 73.00 92 LYS A CA 1
ATOM 667 C C . LYS A 1 92 ? -13.819 -19.602 7.575 1.00 73.00 92 LYS A C 1
ATOM 669 O O . LYS A 1 92 ? -14.228 -19.703 8.727 1.00 73.00 92 LYS A O 1
ATOM 674 N N . ALA A 1 93 ? -14.469 -18.904 6.642 1.00 68.06 93 ALA A N 1
ATOM 675 C CA . ALA A 1 93 ? -15.781 -18.294 6.870 1.00 68.06 93 ALA A CA 1
ATOM 676 C C . ALA A 1 93 ? -16.849 -19.327 7.285 1.00 68.06 93 ALA A C 1
ATOM 678 O O . ALA A 1 93 ? -17.873 -18.963 7.846 1.00 68.06 93 ALA A O 1
ATOM 679 N N . LYS A 1 94 ? -16.600 -20.622 7.040 1.00 65.25 94 LYS A N 1
ATOM 680 C CA . LYS A 1 94 ? -17.463 -21.732 7.463 1.00 65.25 94 LYS A CA 1
ATOM 681 C C . LYS A 1 94 ? -17.115 -22.314 8.842 1.00 65.25 94 LYS A C 1
ATOM 683 O O . LYS A 1 94 ? -17.829 -23.197 9.299 1.00 65.25 94 LYS A O 1
ATOM 688 N N . THR A 1 95 ? -16.010 -21.900 9.471 1.00 66.31 95 THR A N 1
ATOM 689 C CA . THR A 1 95 ? -15.450 -22.538 10.685 1.00 66.31 95 THR A CA 1
ATOM 690 C C . THR A 1 95 ? -15.249 -21.589 11.879 1.00 66.31 95 THR A C 1
ATOM 692 O O . THR A 1 95 ? -14.590 -21.977 12.838 1.00 66.31 95 THR A O 1
ATOM 695 N N . ASP A 1 96 ? -15.810 -20.370 11.851 1.00 56.81 96 ASP A N 1
ATOM 696 C CA . ASP A 1 96 ? -15.832 -19.399 12.973 1.00 56.81 96 ASP A CA 1
ATOM 697 C C . ASP A 1 96 ? -14.472 -19.149 13.669 1.00 56.81 96 ASP A C 1
ATOM 699 O O . ASP A 1 96 ? -14.389 -18.852 14.861 1.00 56.81 96 ASP A O 1
ATOM 703 N N . SER A 1 97 ? -13.360 -19.230 12.928 1.00 58.66 97 SER A N 1
ATOM 704 C CA . SER A 1 97 ? -12.021 -18.971 13.473 1.00 58.66 97 SER A CA 1
ATOM 705 C C . SER A 1 97 ? -11.516 -17.575 13.091 1.00 58.66 97 SER A C 1
ATOM 707 O O . SER A 1 97 ? -11.107 -17.328 11.956 1.00 58.66 97 SER A O 1
ATOM 709 N N . ALA A 1 98 ? -11.498 -16.666 14.071 1.00 58.41 98 ALA A N 1
ATOM 710 C CA . ALA A 1 98 ? -11.217 -15.228 13.941 1.00 58.41 98 ALA A CA 1
ATOM 711 C C . ALA A 1 98 ? -9.756 -14.832 13.595 1.00 58.41 98 ALA A C 1
ATOM 713 O O . ALA A 1 98 ? -9.385 -13.660 13.676 1.00 58.41 98 ALA A O 1
ATOM 714 N N . ALA A 1 99 ? -8.882 -15.778 13.238 1.00 64.62 99 ALA A N 1
ATOM 715 C CA . ALA A 1 99 ? -7.436 -15.529 13.222 1.00 64.62 99 ALA A CA 1
ATOM 716 C C . ALA A 1 99 ? -6.830 -15.138 11.856 1.00 64.62 99 ALA A C 1
ATOM 718 O O . ALA A 1 99 ? -5.720 -14.597 11.838 1.00 64.62 99 ALA A O 1
ATOM 719 N N . LEU A 1 100 ? -7.506 -15.375 10.722 1.00 77.62 100 LEU A N 1
ATOM 720 C CA . LEU A 1 100 ? -6.918 -15.125 9.394 1.00 77.62 100 LEU A CA 1
ATOM 721 C C . LEU A 1 100 ? -7.127 -13.675 8.928 1.00 77.62 100 LEU A C 1
ATOM 723 O O . LEU A 1 100 ? -8.213 -13.126 9.073 1.00 77.62 100 LEU A O 1
ATOM 727 N N . CYS A 1 101 ? -6.087 -13.083 8.339 1.00 86.31 101 CYS A N 1
ATOM 728 C CA . CYS A 1 101 ? -6.172 -11.787 7.675 1.00 86.31 101 CYS A CA 1
ATOM 729 C C . CYS A 1 101 ? -7.027 -11.894 6.400 1.00 86.31 101 CYS A C 1
ATOM 731 O O . CYS A 1 101 ? -6.810 -12.802 5.589 1.00 86.31 101 CYS A O 1
ATOM 733 N N . SER A 1 102 ? -7.984 -10.985 6.208 1.00 90.94 102 SER A N 1
ATOM 734 C CA . SER A 1 102 ? -8.712 -10.890 4.939 1.00 90.94 102 SER A CA 1
ATOM 735 C C . SER A 1 102 ? -7.875 -10.165 3.883 1.00 90.94 102 SER A C 1
ATOM 737 O O . SER A 1 102 ? -7.097 -9.267 4.191 1.00 90.94 102 SER A O 1
ATOM 739 N N . TYR A 1 103 ? -8.011 -10.569 2.626 1.00 93.75 103 TYR A N 1
ATOM 740 C CA . TYR A 1 103 ? -7.219 -10.077 1.502 1.00 93.75 103 TYR A CA 1
ATOM 741 C C . TYR A 1 103 ? -8.137 -9.863 0.312 1.00 93.75 103 TYR A C 1
ATOM 743 O O . TYR A 1 103 ? -8.856 -10.784 -0.074 1.00 93.75 103 TYR A O 1
ATOM 751 N N . VAL A 1 104 ? -8.098 -8.666 -0.262 1.00 94.44 104 VAL A N 1
ATOM 752 C CA . VAL A 1 104 ? -8.912 -8.310 -1.423 1.00 94.44 104 VAL A CA 1
ATOM 753 C C . VAL A 1 104 ? -8.112 -7.452 -2.391 1.00 94.44 104 VAL A C 1
ATOM 755 O O . VAL A 1 104 ? -7.449 -6.498 -1.989 1.00 94.44 104 VAL A O 1
ATOM 758 N N . GLU A 1 105 ? -8.207 -7.768 -3.677 1.00 94.38 105 GLU A N 1
ATOM 759 C CA . GLU A 1 105 ? -7.769 -6.896 -4.764 1.00 94.38 105 GLU A CA 1
ATOM 760 C C . GLU A 1 105 ? -9.008 -6.238 -5.370 1.00 94.38 105 GLU A C 1
ATOM 762 O O . GLU A 1 105 ? -9.983 -6.918 -5.692 1.00 94.38 105 GLU A O 1
ATOM 767 N N . THR A 1 106 ? -9.018 -4.912 -5.486 1.00 93.94 106 THR A N 1
ATOM 768 C CA . THR A 1 106 ? -10.216 -4.185 -5.917 1.00 93.94 106 THR A CA 1
ATOM 769 C C . THR A 1 106 ? -9.888 -2.879 -6.635 1.00 93.94 106 THR A C 1
ATOM 771 O O . THR A 1 106 ? -8.798 -2.325 -6.518 1.00 93.94 106 THR A O 1
ATOM 774 N N . ARG A 1 107 ? -10.863 -2.371 -7.390 1.00 93.31 107 ARG A N 1
ATOM 775 C CA . ARG A 1 107 ? -10.887 -0.995 -7.920 1.00 93.31 107 ARG A CA 1
ATOM 776 C C . ARG A 1 107 ? -11.817 -0.084 -7.118 1.00 93.31 107 ARG A C 1
ATOM 778 O O . ARG A 1 107 ? -11.886 1.113 -7.384 1.00 93.31 107 ARG A O 1
ATOM 785 N N . ASP A 1 108 ? -12.558 -0.658 -6.175 1.00 92.88 108 ASP A N 1
ATOM 786 C CA . ASP A 1 108 ? -13.455 0.079 -5.302 1.00 92.88 108 ASP A CA 1
ATOM 787 C C . ASP A 1 108 ? -12.650 0.813 -4.227 1.00 92.88 108 ASP A C 1
ATOM 789 O O . ASP A 1 108 ? -12.012 0.201 -3.372 1.00 92.88 108 ASP A O 1
ATOM 793 N N . VAL A 1 109 ? -12.675 2.142 -4.286 1.00 93.44 109 VAL A N 1
ATOM 794 C CA . VAL A 1 109 ? -11.977 3.015 -3.336 1.00 93.44 109 VAL A CA 1
ATOM 795 C C . VAL A 1 109 ? -12.733 3.168 -2.020 1.00 93.44 109 VAL A C 1
ATOM 797 O O . VAL A 1 109 ? -12.169 3.679 -1.056 1.00 93.44 109 VAL A O 1
ATOM 800 N N . GLU A 1 110 ? -13.987 2.724 -1.938 1.00 92.62 110 GLU A N 1
ATOM 801 C CA . GLU A 1 110 ? -14.799 2.855 -0.728 1.00 92.62 110 GLU A CA 1
ATOM 802 C C . GLU A 1 110 ? -14.237 2.015 0.434 1.00 92.62 110 GLU A C 1
ATOM 804 O O . GLU A 1 110 ? -14.314 2.438 1.589 1.00 92.62 110 GLU A O 1
ATOM 809 N N . VAL A 1 111 ? -13.534 0.911 0.138 1.00 91.81 111 VAL A N 1
ATOM 810 C CA . VAL A 1 111 ? -12.831 0.067 1.133 1.00 91.81 111 VAL A CA 1
ATOM 811 C C . VAL A 1 111 ? -11.787 0.834 1.956 1.00 91.81 111 VAL A C 1
ATOM 813 O O . VAL A 1 111 ? -11.386 0.427 3.051 1.00 91.81 111 VAL A O 1
ATOM 816 N N . LEU A 1 112 ? -11.325 1.973 1.440 1.00 93.38 112 LEU A N 1
ATOM 817 C CA . LEU A 1 112 ? -10.347 2.818 2.107 1.00 93.38 112 LEU A CA 1
ATOM 818 C C . LEU A 1 112 ? -10.940 3.554 3.317 1.00 93.38 112 LEU A C 1
ATOM 820 O O . LEU A 1 112 ? -10.185 3.885 4.236 1.00 93.38 112 LEU A O 1
ATOM 824 N N . ARG A 1 113 ? -12.265 3.783 3.361 1.00 91.25 113 ARG A N 1
ATOM 825 C CA . ARG A 1 113 ? -12.931 4.487 4.476 1.00 91.25 113 ARG A CA 1
ATOM 826 C C . ARG A 1 113 ? -12.653 3.812 5.810 1.00 91.25 113 ARG A C 1
ATOM 828 O O . ARG A 1 113 ? -12.294 4.490 6.772 1.00 91.25 113 ARG A O 1
ATOM 835 N N . ASP A 1 114 ? -12.737 2.487 5.815 1.00 89.19 114 ASP A N 1
ATOM 836 C CA . ASP A 1 114 ? -12.571 1.658 7.004 1.00 89.19 114 ASP A CA 1
ATOM 837 C C . ASP A 1 114 ? -11.110 1.297 7.285 1.00 89.19 114 ASP A C 1
ATOM 839 O O . ASP A 1 114 ? -10.812 0.672 8.305 1.00 89.19 114 ASP A O 1
ATOM 843 N N . SER A 1 115 ? -10.183 1.671 6.405 1.00 93.38 115 SER A N 1
ATOM 844 C CA . SER A 1 115 ? -8.771 1.326 6.541 1.00 93.38 115 SER A CA 1
ATOM 845 C C . SER A 1 115 ? -8.047 2.287 7.488 1.00 93.38 115 SER A C 1
ATOM 847 O O . SER A 1 115 ? -8.107 3.510 7.340 1.00 93.38 115 SER A O 1
ATOM 849 N N . HIS A 1 116 ? -7.329 1.705 8.451 1.00 93.69 116 HIS A N 1
ATOM 850 C CA . HIS A 1 116 ? -6.547 2.407 9.471 1.00 93.69 116 HIS A CA 1
ATOM 851 C C . HIS A 1 116 ? -5.215 2.923 8.916 1.00 93.69 116 HIS A C 1
ATOM 853 O O . HIS A 1 116 ? -4.726 3.968 9.346 1.00 93.69 116 HIS A O 1
ATOM 859 N N . VAL A 1 117 ? -4.628 2.180 7.973 1.00 95.38 117 VAL A N 1
ATOM 860 C CA . VAL A 1 117 ? -3.349 2.505 7.337 1.00 95.38 117 VAL A CA 1
ATOM 861 C C . VAL A 1 117 ? -3.531 2.515 5.828 1.00 95.38 117 VAL A C 1
ATOM 863 O O . VAL A 1 117 ? -4.022 1.539 5.266 1.00 95.38 117 VAL A O 1
ATOM 866 N N . TRP A 1 118 ? -3.121 3.595 5.173 1.00 95.94 118 TRP A N 1
ATOM 867 C CA . TRP A 1 118 ? -3.011 3.684 3.721 1.00 95.94 118 TRP A CA 1
ATOM 868 C C . TRP A 1 118 ? -1.539 3.714 3.333 1.00 95.94 118 TRP A C 1
ATOM 870 O O . TRP A 1 118 ? -0.783 4.527 3.854 1.00 95.94 118 TRP A O 1
ATOM 880 N N . ILE A 1 119 ? -1.137 2.856 2.406 1.00 95.81 119 ILE A N 1
ATOM 881 C CA . ILE A 1 119 ? 0.202 2.824 1.825 1.00 95.81 119 ILE A CA 1
ATOM 882 C C . ILE A 1 119 ? 0.064 3.250 0.365 1.00 95.81 119 ILE A C 1
ATOM 884 O O . ILE A 1 119 ? -0.562 2.559 -0.435 1.00 95.81 119 ILE A O 1
ATOM 888 N N . LEU A 1 120 ? 0.610 4.413 0.023 1.00 94.38 120 LEU A N 1
ATOM 889 C CA . LEU A 1 120 ? 0.545 4.990 -1.313 1.00 94.38 120 LEU A CA 1
ATOM 890 C C . LEU A 1 120 ? 1.756 4.536 -2.134 1.00 94.38 120 LEU A C 1
ATOM 892 O O . LEU A 1 120 ? 2.879 4.990 -1.917 1.00 94.38 120 LEU A O 1
ATOM 896 N N . CYS A 1 121 ? 1.486 3.686 -3.118 1.00 93.38 121 CYS A N 1
ATOM 897 C CA . CYS A 1 121 ? 2.383 3.248 -4.187 1.00 93.38 121 CYS A CA 1
ATOM 898 C C . CYS A 1 121 ? 1.935 3.851 -5.535 1.00 93.38 121 CYS A C 1
ATOM 900 O O . CYS A 1 121 ? 1.981 3.196 -6.574 1.00 93.38 121 CYS A O 1
ATOM 902 N N . VAL A 1 122 ? 1.414 5.081 -5.509 1.00 90.69 122 VAL A N 1
ATOM 903 C CA . VAL A 1 122 ? 0.957 5.808 -6.704 1.00 90.69 122 VAL A CA 1
ATOM 904 C C . VAL A 1 122 ? 2.115 6.566 -7.343 1.00 90.69 122 VAL A C 1
ATOM 906 O O . VAL A 1 122 ? 3.068 6.940 -6.659 1.00 90.69 122 VAL A O 1
ATOM 909 N N . ASP A 1 123 ? 2.028 6.857 -8.635 1.00 87.94 123 ASP A N 1
ATOM 910 C CA . ASP A 1 123 ? 3.064 7.643 -9.306 1.00 87.94 123 ASP A CA 1
ATOM 911 C C . ASP A 1 123 ? 3.073 9.089 -8.801 1.00 87.94 123 ASP A C 1
ATOM 913 O O . ASP A 1 123 ? 2.016 9.701 -8.621 1.00 87.94 123 ASP A O 1
ATOM 917 N N . ALA A 1 124 ? 4.262 9.684 -8.674 1.00 83.62 124 ALA A N 1
ATOM 918 C CA . ALA A 1 124 ? 4.431 11.039 -8.138 1.00 83.62 124 ALA A CA 1
ATOM 919 C C . ALA A 1 124 ? 3.660 12.129 -8.913 1.00 83.62 124 ALA A C 1
ATOM 921 O O . ALA A 1 124 ? 3.254 13.140 -8.340 1.00 83.62 124 ALA A O 1
ATOM 922 N N . HIS A 1 125 ? 3.456 11.944 -10.221 1.00 83.19 125 HIS A N 1
ATOM 923 C CA . HIS A 1 125 ? 2.687 12.873 -11.056 1.00 83.19 125 HIS A CA 1
ATOM 924 C C . HIS A 1 125 ? 1.166 12.670 -10.927 1.00 83.19 125 HIS A C 1
ATOM 926 O O . HIS A 1 125 ? 0.398 13.568 -11.260 1.00 83.19 125 HIS A O 1
ATOM 932 N N . THR A 1 126 ? 0.732 11.515 -10.413 1.00 85.88 126 THR A N 1
ATOM 933 C CA . THR A 1 126 ? -0.685 11.173 -10.216 1.00 85.88 126 THR A CA 1
ATOM 934 C C . THR A 1 126 ? -1.190 11.440 -8.803 1.00 85.88 126 THR A C 1
ATOM 936 O O . THR A 1 126 ? -2.403 11.498 -8.615 1.00 85.88 126 THR A O 1
ATOM 939 N N . THR A 1 127 ? -0.302 11.653 -7.824 1.00 87.50 127 THR A N 1
ATOM 940 C CA . THR A 1 127 ? -0.650 11.830 -6.402 1.00 87.50 127 THR A CA 1
ATOM 941 C C . THR A 1 127 ? -1.787 12.820 -6.189 1.00 87.50 127 THR A C 1
ATOM 943 O O . THR A 1 127 ? -2.812 12.457 -5.618 1.00 87.50 127 THR A O 1
ATOM 946 N N . THR A 1 128 ? -1.639 14.051 -6.684 1.00 87.44 128 THR A N 1
ATOM 947 C CA . THR A 1 128 ? -2.613 15.134 -6.494 1.00 87.44 128 THR A CA 1
ATOM 948 C C . THR A 1 128 ? -3.975 14.754 -7.076 1.00 87.44 128 THR A C 1
ATOM 950 O O . THR A 1 128 ? -4.999 14.880 -6.411 1.00 87.44 128 THR A O 1
ATOM 953 N N . ARG A 1 129 ? -3.987 14.169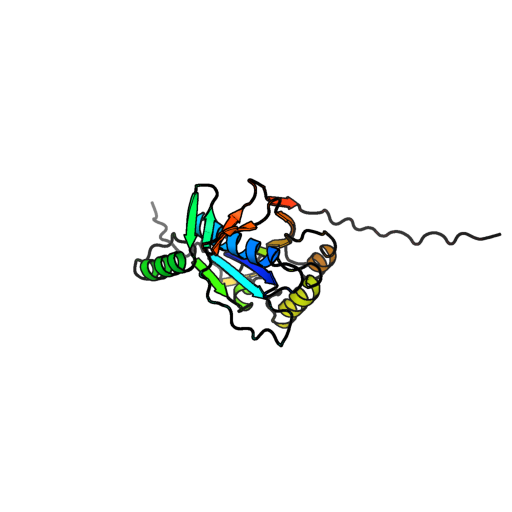 -8.282 1.00 88.88 129 ARG A N 1
ATOM 954 C CA . ARG A 1 129 ? -5.211 13.706 -8.954 1.00 88.88 129 ARG A CA 1
ATOM 955 C C . ARG A 1 129 ? -5.898 12.581 -8.179 1.00 88.88 129 ARG A C 1
ATOM 957 O O . ARG A 1 129 ? -7.122 12.586 -8.052 1.00 88.88 129 ARG A O 1
ATOM 964 N N . THR A 1 130 ? -5.127 11.634 -7.650 1.00 89.69 130 THR A N 1
ATOM 965 C CA . THR A 1 130 ? -5.642 10.548 -6.806 1.00 89.69 130 THR A CA 1
ATOM 966 C C . THR A 1 130 ? -6.255 11.105 -5.527 1.00 89.69 130 THR A C 1
ATOM 968 O O . THR A 1 130 ? -7.380 10.754 -5.184 1.00 89.69 130 THR A O 1
ATOM 971 N N . VAL A 1 131 ? -5.564 12.020 -4.850 1.00 90.31 131 VAL A N 1
ATOM 972 C CA . VAL A 1 131 ? -6.059 12.678 -3.635 1.00 90.31 131 VAL A CA 1
ATOM 973 C C . VAL A 1 131 ? -7.358 13.437 -3.900 1.00 90.31 131 VAL A C 1
ATOM 975 O O . VAL A 1 131 ? -8.321 13.283 -3.149 1.00 90.31 131 VAL A O 1
ATOM 978 N N . ASP A 1 132 ? -7.427 14.208 -4.984 1.00 90.25 132 ASP A N 1
ATOM 979 C CA . ASP A 1 132 ? -8.638 14.937 -5.363 1.00 90.25 132 ASP A CA 1
ATOM 980 C C . ASP A 1 132 ? -9.805 13.994 -5.662 1.00 90.25 132 ASP A C 1
ATOM 982 O O . ASP A 1 132 ? -10.939 14.254 -5.255 1.00 90.25 132 ASP A O 1
ATOM 986 N N . MET A 1 133 ? -9.536 12.869 -6.328 1.00 91.75 133 MET A N 1
ATOM 987 C CA . MET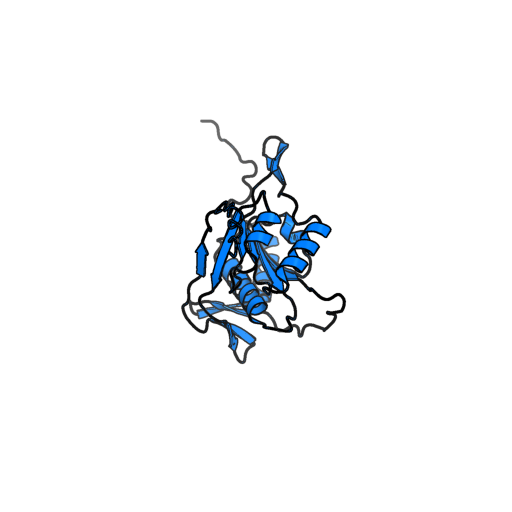 A 1 133 ? -10.530 11.820 -6.551 1.00 91.75 133 MET A CA 1
ATOM 988 C C . MET A 1 133 ? -11.042 11.248 -5.219 1.00 91.75 133 MET A C 1
ATOM 990 O O . MET A 1 133 ? -12.257 11.178 -5.021 1.00 91.75 133 MET A O 1
ATOM 994 N N . LEU A 1 134 ? -10.150 10.933 -4.274 1.00 91.38 134 LEU A N 1
ATOM 995 C CA . LEU A 1 134 ? -10.522 10.422 -2.948 1.00 91.38 134 LEU A CA 1
ATOM 996 C C . LEU A 1 134 ? -11.340 11.438 -2.136 1.00 91.38 134 LEU A C 1
ATOM 998 O O . LEU A 1 134 ? -12.293 11.059 -1.449 1.00 91.38 134 LEU A O 1
ATOM 1002 N N . LYS A 1 135 ? -11.017 12.734 -2.242 1.00 90.25 135 LYS A N 1
ATOM 1003 C CA . LYS A 1 135 ? -11.798 13.822 -1.631 1.00 90.25 135 LYS A CA 1
ATOM 1004 C C . LYS A 1 135 ? -13.194 13.922 -2.236 1.00 90.25 135 LYS A C 1
ATOM 1006 O O . LYS A 1 135 ? -14.169 13.960 -1.490 1.00 90.25 135 LYS A O 1
ATOM 1011 N N . ARG A 1 136 ? -13.314 13.899 -3.568 1.00 89.56 136 ARG A N 1
ATOM 1012 C CA . ARG A 1 136 ? -14.613 13.962 -4.270 1.00 89.56 136 ARG A CA 1
ATOM 1013 C C . ARG A 1 136 ? -15.514 12.772 -3.953 1.00 89.56 136 ARG A C 1
ATOM 1015 O O . ARG A 1 136 ? -16.726 12.936 -3.877 1.00 89.56 136 ARG A O 1
ATOM 1022 N N . ARG A 1 137 ? -14.934 11.588 -3.742 1.00 88.38 137 ARG A N 1
ATOM 1023 C CA . ARG A 1 137 ? -15.663 10.386 -3.304 1.00 88.38 137 ARG A CA 1
ATOM 1024 C C . ARG A 1 137 ? -16.040 10.423 -1.815 1.00 88.38 137 ARG A C 1
ATOM 1026 O O . ARG A 1 137 ? -16.801 9.582 -1.354 1.00 88.38 137 ARG A O 1
ATOM 1033 N N . GLY A 1 138 ? -15.533 11.387 -1.044 1.00 86.81 138 GLY A N 1
ATOM 1034 C CA . GLY A 1 138 ? -15.758 11.475 0.403 1.00 86.81 138 GLY A CA 1
ATOM 1035 C C . GLY A 1 138 ? -15.000 10.416 1.212 1.00 86.81 138 GLY A C 1
ATOM 1036 O O . GLY A 1 138 ? -15.254 10.254 2.401 1.00 86.81 138 GLY A O 1
ATOM 1037 N N . VAL A 1 139 ? -14.063 9.706 0.583 1.00 88.62 139 VAL A N 1
ATOM 1038 C CA . VAL A 1 139 ? -13.250 8.647 1.199 1.00 88.62 139 VAL A CA 1
ATOM 1039 C C . VAL A 1 139 ? -12.119 9.235 2.051 1.00 88.62 139 VAL A C 1
ATOM 1041 O O . VAL A 1 139 ? -11.716 8.654 3.056 1.00 88.62 139 VAL A O 1
ATOM 1044 N N . ALA A 1 140 ? -11.654 10.434 1.690 1.00 84.06 140 ALA A N 1
ATOM 1045 C CA . ALA A 1 140 ? -10.676 11.212 2.453 1.00 84.06 140 ALA A CA 1
ATOM 1046 C C . ALA A 1 140 ? -11.233 11.818 3.758 1.00 84.06 140 ALA A C 1
ATOM 1048 O O . ALA A 1 140 ? -10.499 12.487 4.482 1.00 84.06 140 ALA A O 1
ATOM 1049 N N . ALA A 1 141 ? -12.523 11.629 4.059 1.00 83.38 141 ALA A N 1
ATOM 1050 C CA . ALA A 1 141 ? -13.094 12.092 5.315 1.00 83.38 141 ALA A CA 1
ATOM 1051 C C . ALA A 1 141 ? -12.432 11.386 6.522 1.00 83.38 141 ALA A C 1
ATOM 1053 O O . ALA A 1 141 ? -11.963 10.246 6.392 1.00 83.38 141 ALA A O 1
ATOM 1054 N N . PRO A 1 142 ? -12.395 12.041 7.701 1.00 81.00 142 PRO A N 1
ATOM 1055 C CA . PRO A 1 142 ? -11.876 11.428 8.918 1.00 81.00 142 PRO A CA 1
ATOM 1056 C C . PRO A 1 142 ? -12.607 10.126 9.224 1.00 81.00 142 PRO A C 1
ATOM 1058 O O . PRO A 1 142 ? -13.831 10.059 9.121 1.00 81.00 142 PRO A O 1
ATOM 1061 N N . MET A 1 143 ? -11.860 9.102 9.629 1.00 81.69 143 MET A N 1
ATOM 1062 C CA . MET A 1 143 ? -12.452 7.813 9.962 1.00 81.69 143 MET A CA 1
ATOM 1063 C C . MET A 1 143 ? -13.297 7.950 11.236 1.00 81.69 143 MET A C 1
ATOM 1065 O O . MET A 1 143 ? -12.782 8.318 12.292 1.00 81.69 143 MET A O 1
ATOM 1069 N N . GLU A 1 144 ? -14.595 7.663 11.157 1.00 79.31 144 GLU A N 1
ATOM 1070 C CA . GLU A 1 144 ? -15.476 7.627 12.327 1.00 79.31 144 GLU A CA 1
ATOM 1071 C C . GLU A 1 144 ? -15.497 6.215 12.921 1.00 79.31 144 GLU A C 1
ATOM 1073 O O . GLU A 1 144 ? -15.680 5.226 12.216 1.00 79.31 144 GLU A O 1
ATOM 1078 N N . ARG A 1 145 ? -15.346 6.109 14.242 1.00 72.19 145 ARG A N 1
ATOM 1079 C CA . ARG A 1 145 ? -15.584 4.882 15.006 1.00 72.19 145 ARG A CA 1
ATOM 1080 C C . ARG A 1 145 ? -16.673 5.127 16.037 1.00 72.19 145 ARG A C 1
ATOM 1082 O O . ARG A 1 145 ? -16.658 6.130 16.749 1.00 72.19 145 ARG A O 1
ATOM 1089 N N . VAL A 1 146 ? -17.607 4.190 16.150 1.00 67.81 146 VAL A N 1
ATOM 1090 C CA . VAL A 1 146 ? -18.577 4.183 17.245 1.00 67.81 146 VAL A CA 1
ATOM 1091 C C . VAL A 1 146 ? -17.902 3.526 18.441 1.00 67.81 146 VAL A C 1
ATOM 1093 O O . VAL A 1 146 ? -17.491 2.372 18.388 1.00 67.81 146 VAL A O 1
ATOM 1096 N N . THR A 1 147 ? -17.721 4.288 19.511 1.00 67.62 147 THR A N 1
ATOM 1097 C CA . THR A 1 147 ? -17.174 3.760 20.766 1.00 67.62 147 THR A CA 1
ATOM 1098 C C . THR A 1 147 ? -18.161 2.790 21.415 1.00 67.62 147 THR A C 1
ATOM 1100 O O . THR A 1 147 ? -19.365 2.876 21.181 1.00 67.62 147 THR A O 1
ATOM 1103 N N . ALA A 1 148 ? -17.683 1.942 22.330 1.00 64.88 148 ALA A N 1
ATOM 1104 C CA . ALA A 1 148 ? -18.530 1.046 23.130 1.00 64.88 148 ALA A CA 1
ATOM 1105 C C . ALA A 1 148 ? -19.653 1.772 23.911 1.00 64.88 148 ALA A C 1
ATOM 1107 O O . ALA A 1 148 ? -20.616 1.153 24.349 1.00 64.88 148 ALA A O 1
ATOM 1108 N N . LYS A 1 149 ? -19.550 3.101 24.069 1.00 73.00 149 LYS A N 1
ATOM 1109 C CA . LYS A 1 149 ? -20.561 3.971 24.693 1.00 73.00 149 LYS A CA 1
ATOM 1110 C C . LYS A 1 149 ? -21.531 4.606 23.679 1.00 73.00 149 LYS A C 1
ATOM 1112 O O . LYS A 1 149 ? -22.200 5.578 24.016 1.00 73.00 149 LYS A O 1
ATOM 1117 N N . GLY A 1 150 ? -21.550 4.141 22.428 1.00 73.12 150 GLY A N 1
ATOM 1118 C CA . GLY A 1 150 ? -22.405 4.658 21.352 1.00 73.12 150 GLY A CA 1
ATOM 1119 C C . GLY A 1 150 ? -22.008 6.040 20.813 1.00 73.12 150 GLY A C 1
ATOM 1120 O O . GLY A 1 150 ? -22.679 6.570 19.932 1.00 73.12 150 GLY A O 1
ATOM 1121 N N . LYS A 1 151 ? -20.918 6.648 21.307 1.00 75.06 151 LYS A N 1
ATOM 1122 C CA . LYS A 1 151 ? -20.443 7.955 20.823 1.00 75.06 151 LYS A CA 1
ATOM 1123 C C . LYS A 1 151 ? -19.591 7.786 19.574 1.00 75.06 151 LYS A C 1
ATOM 1125 O O . LYS A 1 151 ? -18.653 6.987 19.588 1.00 75.06 151 LYS A O 1
ATOM 1130 N N . LYS A 1 152 ? -19.869 8.588 18.545 1.00 75.19 152 LYS A N 1
ATOM 1131 C CA . LYS A 1 152 ? -18.997 8.748 17.378 1.00 75.19 152 LYS A CA 1
ATOM 1132 C C . LYS A 1 152 ? -17.705 9.449 17.797 1.00 75.19 152 LYS A C 1
ATOM 1134 O O . LYS A 1 152 ? -17.742 10.571 18.298 1.00 75.19 152 LYS A O 1
ATOM 1139 N N . ALA A 1 153 ? -16.578 8.780 17.608 1.00 76.12 153 ALA A N 1
ATOM 1140 C CA . ALA A 1 153 ? -15.243 9.316 17.812 1.00 76.12 153 ALA A CA 1
ATOM 1141 C C . ALA A 1 153 ? -14.477 9.275 16.489 1.00 76.12 153 ALA A C 1
ATOM 1143 O O . ALA A 1 153 ? -14.467 8.260 15.797 1.00 76.12 153 ALA A O 1
ATOM 1144 N N . THR A 1 154 ? -13.816 10.373 16.136 1.00 76.75 154 THR A N 1
ATOM 1145 C CA . THR A 1 154 ? -12.915 10.405 14.982 1.00 76.75 154 THR A CA 1
ATOM 1146 C C . THR A 1 154 ? -11.605 9.714 15.341 1.00 76.75 154 THR A C 1
ATOM 1148 O O . THR A 1 154 ? -10.979 10.059 16.345 1.00 76.75 154 THR A O 1
ATOM 1151 N N . CYS A 1 155 ? -11.175 8.765 14.522 1.00 78.56 155 CYS A N 1
ATOM 1152 C CA . CYS A 1 155 ? -9.928 8.036 14.682 1.00 78.56 155 CYS A CA 1
ATOM 1153 C C . CYS A 1 155 ? -8.937 8.501 13.607 1.00 78.56 155 CYS A C 1
ATOM 1155 O O . CYS A 1 155 ? -9.318 8.683 12.451 1.00 78.56 155 CYS A O 1
ATOM 1157 N N . LYS A 1 156 ? -7.678 8.732 13.993 1.00 84.31 156 LYS A N 1
ATOM 1158 C CA . LYS A 1 156 ? -6.645 9.183 13.052 1.00 84.31 156 LYS A CA 1
ATOM 1159 C C . LYS A 1 156 ? -6.219 8.025 12.160 1.00 84.31 156 LYS A C 1
ATOM 1161 O O . LYS A 1 156 ? -5.898 6.952 12.673 1.00 84.31 156 LYS A O 1
ATOM 1166 N N . ARG A 1 157 ? -6.168 8.258 10.851 1.00 91.50 157 ARG A N 1
ATOM 1167 C CA . ARG A 1 157 ? -5.570 7.328 9.894 1.00 91.50 157 ARG A CA 1
ATOM 1168 C C . ARG A 1 157 ? -4.062 7.557 9.811 1.00 91.50 157 ARG A C 1
ATOM 1170 O O . ARG A 1 157 ? -3.583 8.660 10.072 1.00 91.50 157 ARG A O 1
ATOM 1177 N N . VAL A 1 158 ? -3.312 6.526 9.438 1.00 93.56 158 VAL A N 1
ATOM 1178 C CA . VAL A 1 158 ? -1.900 6.654 9.052 1.00 93.56 158 VAL A CA 1
ATOM 1179 C C . VAL A 1 158 ? -1.797 6.550 7.536 1.00 93.56 158 VAL A C 1
ATOM 1181 O O . VAL A 1 158 ? -2.288 5.590 6.953 1.00 93.56 158 VAL A O 1
ATOM 1184 N N . ILE A 1 159 ? -1.164 7.524 6.891 1.00 93.56 159 ILE A N 1
ATOM 1185 C CA . ILE A 1 159 ? -0.959 7.561 5.442 1.00 93.56 159 ILE A CA 1
ATOM 1186 C C . ILE A 1 159 ? 0.543 7.534 5.189 1.00 93.56 159 ILE A C 1
ATOM 1188 O O . ILE A 1 159 ? 1.248 8.457 5.572 1.00 93.56 159 ILE A O 1
ATOM 1192 N N . ILE A 1 160 ? 1.035 6.477 4.555 1.00 93.88 160 ILE A N 1
ATOM 1193 C CA . ILE A 1 160 ? 2.449 6.249 4.267 1.00 93.88 160 ILE A CA 1
ATOM 1194 C C . ILE A 1 160 ? 2.654 6.428 2.769 1.00 93.88 160 ILE A C 1
ATOM 1196 O O . ILE A 1 160 ? 2.136 5.646 1.977 1.00 93.88 160 ILE A O 1
ATOM 1200 N N . SER A 1 161 ? 3.412 7.442 2.364 1.00 92.31 161 SER A N 1
ATOM 1201 C CA . SER A 1 161 ? 3.808 7.620 0.967 1.00 92.31 161 SER A CA 1
ATOM 1202 C C . SER A 1 161 ? 5.132 6.913 0.703 1.00 92.31 161 SER A C 1
ATOM 1204 O O . SER A 1 161 ? 6.152 7.363 1.213 1.00 92.31 161 SER A O 1
ATOM 1206 N N . LEU A 1 162 ? 5.121 5.838 -0.096 1.00 90.69 162 LEU A N 1
ATOM 1207 C CA . LEU A 1 162 ? 6.327 5.103 -0.517 1.00 90.69 162 LEU A CA 1
ATOM 1208 C C . LEU A 1 162 ? 6.890 5.612 -1.852 1.00 90.69 162 LEU A C 1
ATOM 1210 O O . LEU A 1 162 ? 7.532 4.875 -2.600 1.00 90.69 162 LEU A O 1
ATOM 1214 N N . GLN A 1 163 ? 6.590 6.862 -2.196 1.00 81.06 163 GLN A N 1
ATOM 1215 C CA . GLN A 1 163 ? 7.001 7.453 -3.460 1.00 81.06 163 GLN A CA 1
ATOM 1216 C C . GLN A 1 163 ? 8.499 7.773 -3.442 1.00 81.06 163 GLN A C 1
ATOM 1218 O O . GLN A 1 163 ? 8.968 8.375 -2.482 1.00 81.06 163 GLN A O 1
ATOM 1223 N N . PRO A 1 164 ? 9.244 7.497 -4.526 1.00 66.44 164 PRO A N 1
ATOM 1224 C CA . PRO A 1 164 ? 10.692 7.720 -4.579 1.00 66.44 164 PRO A CA 1
ATOM 1225 C C . PRO A 1 164 ? 11.116 9.200 -4.516 1.00 66.44 164 PRO A C 1
ATOM 1227 O O . PRO A 1 164 ? 12.306 9.497 -4.502 1.00 66.44 164 PRO A O 1
ATOM 1230 N N . ALA A 1 165 ? 10.174 10.150 -4.487 1.00 66.19 165 ALA A N 1
ATOM 1231 C CA . ALA A 1 165 ? 10.472 11.573 -4.394 1.00 66.19 165 ALA A CA 1
ATOM 1232 C C . ALA A 1 165 ? 9.581 12.274 -3.360 1.00 66.19 165 ALA A C 1
ATOM 1234 O O . ALA A 1 165 ? 8.355 12.214 -3.439 1.00 66.19 165 ALA A O 1
ATOM 1235 N N . LEU A 1 166 ? 10.205 13.072 -2.489 1.00 66.31 166 LEU A N 1
ATOM 1236 C CA . LEU A 1 166 ? 9.567 13.951 -1.492 1.00 66.31 166 LEU A CA 1
ATOM 1237 C C . LEU A 1 166 ? 8.653 15.046 -2.077 1.00 66.31 166 LEU A C 1
ATOM 1239 O O . LEU A 1 166 ? 8.065 15.837 -1.342 1.00 66.31 166 LEU A O 1
ATOM 1243 N N . ARG A 1 167 ? 8.520 15.118 -3.407 1.00 66.44 167 ARG A N 1
ATOM 1244 C CA . ARG A 1 167 ? 7.963 16.259 -4.150 1.00 66.44 167 ARG A CA 1
ATOM 1245 C C . ARG A 1 167 ? 6.499 16.587 -3.837 1.00 66.44 167 ARG A C 1
ATOM 1247 O O . ARG A 1 167 ? 6.034 17.627 -4.280 1.00 66.44 167 ARG A O 1
ATOM 1254 N N . ARG A 1 168 ? 5.773 15.731 -3.112 1.00 75.88 168 ARG A N 1
ATOM 1255 C CA . ARG A 1 168 ? 4.328 15.877 -2.857 1.00 75.88 168 ARG A CA 1
ATOM 1256 C C . ARG A 1 168 ? 3.930 15.679 -1.392 1.00 75.88 168 ARG A C 1
ATOM 1258 O O . ARG A 1 168 ? 2.744 15.558 -1.104 1.00 75.88 168 ARG A O 1
ATOM 1265 N N . LEU A 1 169 ? 4.889 15.647 -0.459 1.00 80.19 169 LEU A N 1
ATOM 1266 C CA . LEU A 1 169 ? 4.569 15.430 0.957 1.00 80.19 169 LEU A CA 1
ATOM 1267 C C . LEU A 1 169 ? 3.663 16.534 1.513 1.00 80.19 169 LEU A C 1
ATOM 1269 O O . LEU A 1 169 ? 2.638 16.236 2.113 1.00 80.19 169 LEU A O 1
ATOM 1273 N N . ARG A 1 170 ? 3.999 17.797 1.239 1.00 81.50 170 ARG A N 1
ATOM 1274 C CA . ARG A 1 170 ? 3.206 18.950 1.681 1.00 81.50 170 ARG A CA 1
ATOM 1275 C C . ARG A 1 170 ? 1.759 18.886 1.186 1.00 81.50 170 ARG A C 1
ATOM 1277 O O . ARG A 1 170 ? 0.839 19.146 1.946 1.00 81.50 170 ARG A O 1
ATOM 1284 N N . GLU A 1 171 ? 1.551 18.487 -0.066 1.00 83.50 171 GLU A N 1
ATOM 1285 C CA . GLU A 1 171 ? 0.205 18.332 -0.633 1.00 83.50 171 GLU A CA 1
ATOM 1286 C C . GLU A 1 171 ? -0.593 17.225 0.061 1.00 83.50 171 GLU A C 1
ATOM 1288 O O . GLU A 1 171 ? -1.802 17.357 0.237 1.00 83.50 171 GLU A O 1
ATOM 1293 N N . LEU A 1 172 ? 0.072 16.139 0.475 1.00 87.06 172 LEU A N 1
ATOM 1294 C CA . LEU A 1 172 ? -0.556 15.077 1.260 1.00 87.06 172 LEU A CA 1
ATOM 1295 C C . LEU A 1 172 ? -0.906 15.561 2.673 1.00 87.06 172 LEU A C 1
ATOM 1297 O O . LEU A 1 172 ? -2.013 15.306 3.138 1.00 87.06 172 LEU A O 1
ATOM 1301 N N . GLU A 1 173 ? -0.015 16.293 3.339 1.00 87.94 173 GLU A N 1
ATOM 1302 C CA . GLU A 1 173 ? -0.285 16.878 4.661 1.00 87.94 173 GLU A CA 1
ATOM 1303 C C . GLU A 1 173 ? -1.448 17.879 4.622 1.00 87.94 173 GLU A C 1
ATOM 1305 O O . GLU A 1 173 ? -2.356 17.812 5.451 1.00 87.94 173 GLU A O 1
ATOM 1310 N N . GLU A 1 174 ? -1.473 18.758 3.617 1.00 86.50 174 GLU A N 1
ATOM 1311 C CA . GLU A 1 174 ? -2.570 19.707 3.386 1.00 86.50 174 GLU A CA 1
ATOM 1312 C C . GLU A 1 174 ? -3.882 18.989 3.028 1.00 86.50 174 GLU A C 1
ATOM 1314 O O . GLU A 1 174 ? -4.972 19.439 3.390 1.00 86.50 174 GLU A O 1
ATOM 1319 N N . ALA A 1 175 ? -3.805 17.854 2.329 1.00 86.62 175 ALA A N 1
ATOM 1320 C CA . ALA A 1 175 ? -4.973 17.067 1.964 1.00 86.62 175 ALA A CA 1
ATOM 1321 C C . ALA A 1 175 ? -5.575 16.262 3.116 1.00 86.62 175 ALA A C 1
ATOM 1323 O O . ALA A 1 175 ? -6.790 16.042 3.108 1.00 86.62 175 ALA A O 1
ATOM 1324 N N . PHE A 1 176 ? -4.753 15.844 4.079 1.00 88.88 176 PHE A N 1
ATOM 1325 C CA . PHE A 1 176 ? -5.151 14.985 5.191 1.00 88.88 176 PHE A CA 1
ATOM 1326 C C . PHE A 1 176 ? -4.736 15.578 6.550 1.00 88.88 176 PHE A C 1
ATOM 1328 O O . PHE A 1 176 ? -4.031 14.934 7.328 1.00 88.88 176 PHE A O 1
ATOM 1335 N N . PRO A 1 177 ? -5.217 16.783 6.909 1.00 86.88 177 PRO A N 1
ATOM 1336 C CA . PRO A 1 177 ? -4.730 17.526 8.079 1.00 86.88 177 PRO A CA 1
ATOM 1337 C C . PRO A 1 177 ? -5.074 16.876 9.430 1.00 86.88 177 PRO A C 1
ATOM 1339 O O . PRO A 1 177 ? -4.548 17.267 10.471 1.00 86.88 177 PRO A O 1
ATOM 1342 N N . LYS A 1 178 ? -6.004 15.915 9.444 1.00 87.44 178 LYS A N 1
ATOM 1343 C CA . LYS A 1 178 ? -6.437 15.191 10.651 1.00 87.44 178 LYS A CA 1
ATOM 1344 C C . LYS A 1 178 ? -5.768 13.823 10.800 1.00 87.44 178 LYS A C 1
ATOM 1346 O O . LYS A 1 178 ? -5.908 13.205 11.857 1.00 87.44 178 LYS A O 1
ATOM 1351 N N . ASP A 1 179 ? -5.034 13.386 9.782 1.00 90.50 179 ASP A N 1
ATOM 1352 C CA . ASP A 1 179 ? -4.371 12.090 9.726 1.00 90.50 179 ASP A CA 1
ATOM 1353 C C . ASP A 1 179 ? -2.861 12.239 9.951 1.00 90.50 179 ASP A C 1
ATOM 1355 O O . ASP A 1 179 ? -2.292 13.329 9.897 1.00 90.50 179 ASP A O 1
ATOM 1359 N N . THR A 1 180 ? -2.199 11.126 10.251 1.00 91.06 180 THR A N 1
ATOM 1360 C CA . THR A 1 180 ? -0.742 11.075 10.365 1.00 91.06 180 THR A CA 1
ATOM 1361 C C . THR A 1 180 ? -0.164 10.738 9.000 1.00 91.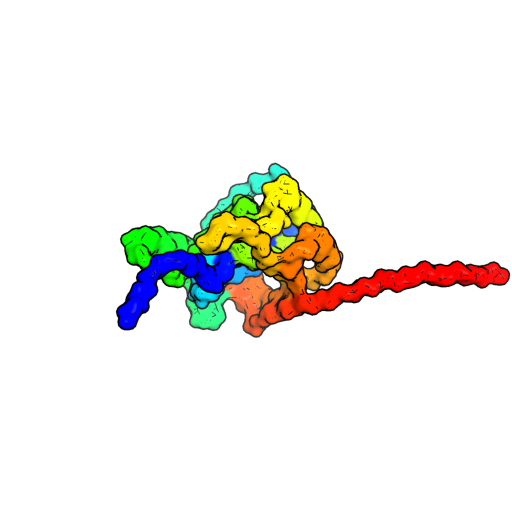06 180 THR A C 1
ATOM 1363 O O . THR A 1 180 ? -0.252 9.590 8.566 1.00 91.06 180 THR A O 1
ATOM 1366 N N . VAL A 1 181 ? 0.448 11.716 8.338 1.00 91.12 181 VAL A N 1
ATOM 1367 C CA . VAL A 1 181 ? 1.167 11.500 7.079 1.00 91.12 181 VAL A CA 1
ATOM 1368 C C . VAL A 1 181 ? 2.630 11.170 7.380 1.00 91.12 181 VAL A C 1
ATOM 1370 O O . VAL A 1 181 ? 3.294 11.866 8.145 1.00 91.12 181 VAL A O 1
ATOM 1373 N N . LEU A 1 182 ? 3.110 10.073 6.803 1.00 91.75 182 LEU A N 1
ATOM 1374 C CA . LEU A 1 182 ? 4.477 9.577 6.884 1.00 91.75 182 LEU A CA 1
ATOM 1375 C C . LEU A 1 182 ? 5.046 9.460 5.471 1.00 91.75 182 LEU A C 1
ATOM 1377 O O . LEU A 1 182 ? 4.330 9.135 4.517 1.00 91.75 182 LEU A O 1
ATOM 1381 N N . HIS A 1 183 ? 6.346 9.689 5.347 1.00 88.94 183 HIS A N 1
ATOM 1382 C CA . HIS A 1 183 ? 7.078 9.479 4.108 1.00 88.94 183 HIS A CA 1
ATOM 1383 C C . HIS A 1 183 ? 7.980 8.261 4.240 1.00 88.94 183 HIS A C 1
ATOM 1385 O O . HIS A 1 183 ? 8.427 7.925 5.331 1.00 88.94 183 HIS A O 1
ATOM 1391 N N . GLY A 1 184 ? 8.249 7.589 3.135 1.00 88.75 184 GLY A N 1
ATOM 1392 C CA . GLY A 1 184 ? 9.160 6.472 3.114 1.00 88.75 184 GLY A CA 1
ATOM 1393 C C . GLY A 1 184 ? 9.506 6.040 1.705 1.00 88.75 184 GLY A C 1
ATOM 1394 O O . GLY A 1 184 ? 9.099 6.647 0.716 1.00 88.75 184 GLY A O 1
ATOM 1395 N N . GLY A 1 185 ? 10.222 4.931 1.627 1.00 88.69 185 GLY A N 1
ATOM 1396 C CA . GLY A 1 185 ? 10.568 4.296 0.369 1.00 88.69 185 GLY A CA 1
ATOM 1397 C C . GLY A 1 185 ? 10.890 2.823 0.562 1.00 88.69 185 GLY A C 1
ATOM 1398 O O . GLY A 1 185 ? 11.236 2.375 1.659 1.00 88.69 185 GLY A O 1
ATOM 1399 N N . ALA A 1 186 ? 10.743 2.067 -0.522 1.00 89.12 186 ALA A N 1
ATOM 1400 C CA . ALA A 1 186 ? 11.184 0.684 -0.605 1.00 89.12 186 ALA A CA 1
ATOM 1401 C C . ALA A 1 186 ? 12.604 0.644 -1.187 1.00 89.12 186 ALA A C 1
ATOM 1403 O O . ALA A 1 186 ? 12.817 1.018 -2.338 1.00 89.12 186 ALA A O 1
ATOM 1404 N N . CYS A 1 187 ? 13.576 0.166 -0.412 1.00 88.25 187 CYS A N 1
ATOM 1405 C CA . CYS A 1 187 ? 14.980 0.039 -0.823 1.00 88.25 187 CYS A CA 1
ATOM 1406 C C . CYS A 1 187 ? 15.261 -1.288 -1.547 1.00 88.25 187 CYS A C 1
ATOM 1408 O O . CYS A 1 187 ? 16.309 -1.905 -1.363 1.00 88.25 187 CYS A O 1
ATOM 1410 N N . PHE A 1 188 ? 14.302 -1.762 -2.335 1.00 89.44 188 PHE A N 1
ATOM 1411 C CA . PHE A 1 188 ? 14.428 -2.942 -3.181 1.00 89.44 188 PHE A CA 1
ATOM 1412 C C . PHE A 1 188 ? 13.532 -2.788 -4.402 1.00 89.44 188 PHE A C 1
ATOM 1414 O O . PHE A 1 188 ? 12.623 -1.958 -4.437 1.00 89.44 188 PHE A O 1
ATOM 1421 N N . HIS A 1 189 ? 13.803 -3.587 -5.423 1.00 90.19 189 HIS A N 1
ATOM 1422 C CA . HIS A 1 189 ? 13.003 -3.632 -6.640 1.00 90.19 189 HIS A CA 1
ATOM 1423 C C . HIS A 1 189 ? 12.366 -5.007 -6.769 1.00 90.19 189 HIS A C 1
ATOM 1425 O O . HIS A 1 189 ? 12.858 -5.988 -6.208 1.00 90.19 189 HIS A O 1
ATOM 1431 N N . LEU A 1 190 ? 11.256 -5.068 -7.494 1.00 92.75 190 LEU A N 1
ATOM 1432 C CA . LEU A 1 190 ? 10.495 -6.289 -7.705 1.00 92.75 190 LEU A CA 1
ATOM 1433 C C . LEU A 1 190 ? 10.503 -6.640 -9.185 1.00 92.75 190 LEU A C 1
ATOM 1435 O O . LEU A 1 190 ? 10.320 -5.772 -10.038 1.00 92.75 190 LEU A O 1
ATOM 1439 N N . ALA A 1 191 ? 10.668 -7.923 -9.475 1.00 92.56 191 ALA A N 1
ATOM 1440 C CA . ALA A 1 191 ? 10.547 -8.469 -10.817 1.00 92.56 191 ALA A CA 1
ATOM 1441 C C . ALA A 1 191 ? 9.544 -9.623 -10.825 1.00 92.56 191 ALA A C 1
ATOM 1443 O O . ALA A 1 191 ? 9.279 -10.235 -9.791 1.00 92.56 191 ALA A O 1
ATOM 1444 N N . ARG A 1 192 ? 8.987 -9.925 -12.001 1.00 93.31 192 ARG A N 1
ATOM 1445 C CA . ARG A 1 192 ? 8.220 -11.153 -12.234 1.00 93.31 192 ARG A CA 1
ATOM 1446 C C . ARG A 1 192 ? 9.131 -12.191 -12.866 1.00 93.31 192 ARG A C 1
ATOM 1448 O O . ARG A 1 192 ? 9.840 -11.885 -13.821 1.00 93.31 192 ARG A O 1
ATOM 1455 N N . ASN A 1 193 ? 9.108 -13.411 -12.342 1.00 91.81 193 ASN A N 1
ATOM 1456 C CA . ASN A 1 193 ? 9.799 -14.527 -12.981 1.00 91.81 193 ASN A CA 1
ATOM 1457 C C . ASN A 1 193 ? 8.978 -15.078 -14.164 1.00 91.81 193 ASN A C 1
ATOM 1459 O O . ASN A 1 193 ? 7.860 -14.637 -14.432 1.00 91.81 193 ASN A O 1
ATOM 1463 N N . GLN A 1 194 ? 9.511 -16.093 -14.848 1.00 90.75 194 GLN A N 1
ATOM 1464 C CA . GLN A 1 194 ? 8.843 -16.772 -15.970 1.00 90.75 194 GLN A CA 1
ATOM 1465 C C . GLN A 1 194 ? 7.485 -17.413 -15.618 1.00 90.75 194 GLN A C 1
ATOM 1467 O O . GLN A 1 194 ? 6.701 -17.721 -16.508 1.00 90.75 194 GLN A O 1
ATOM 1472 N N . HIS A 1 195 ? 7.202 -17.615 -14.328 1.00 89.69 195 HIS A N 1
ATOM 1473 C CA . HIS A 1 195 ? 5.939 -18.153 -13.820 1.00 89.69 195 HIS A CA 1
ATOM 1474 C C . HIS A 1 195 ? 4.978 -17.050 -13.344 1.00 89.69 195 HIS A C 1
ATOM 1476 O O . HIS A 1 195 ? 3.975 -17.357 -12.706 1.00 89.69 195 HIS A O 1
ATOM 1482 N N . GLY A 1 196 ? 5.295 -15.775 -13.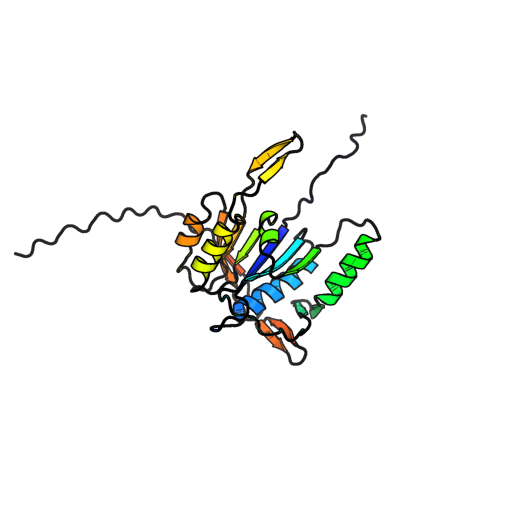597 1.00 90.06 196 GLY A N 1
ATOM 1483 C CA . GLY A 1 196 ? 4.485 -14.629 -13.178 1.00 90.06 196 GLY A CA 1
ATOM 1484 C C . GLY A 1 196 ? 4.590 -14.278 -11.689 1.00 90.06 196 GLY A C 1
ATOM 1485 O O . GLY A 1 196 ? 3.891 -13.378 -11.231 1.00 90.06 196 GLY A O 1
ATOM 1486 N N . VAL A 1 197 ? 5.467 -14.940 -10.925 1.00 94.81 197 VAL A N 1
ATOM 1487 C CA . VAL A 1 197 ? 5.624 -14.710 -9.480 1.00 94.81 197 VAL A CA 1
ATOM 1488 C C . VAL A 1 197 ? 6.509 -13.490 -9.241 1.00 94.81 197 VAL A C 1
ATOM 1490 O O . VAL A 1 197 ? 7.628 -13.427 -9.756 1.00 94.81 197 VAL A O 1
ATOM 1493 N N . LEU A 1 198 ? 6.018 -12.540 -8.443 1.00 95.62 198 LEU A N 1
ATOM 1494 C CA . LEU A 1 198 ? 6.770 -11.377 -7.979 1.00 95.62 198 LEU A CA 1
ATOM 1495 C C . LEU A 1 198 ? 7.827 -11.791 -6.958 1.00 95.62 198 LEU A C 1
ATOM 1497 O O . LEU A 1 198 ? 7.513 -12.485 -5.997 1.00 95.62 198 LEU A O 1
ATOM 1501 N N . TYR A 1 199 ? 9.061 -11.332 -7.120 1.00 94.19 199 TYR A N 1
ATOM 1502 C CA . TYR A 1 199 ? 10.135 -11.586 -6.164 1.00 94.19 199 TYR A CA 1
ATOM 1503 C C . TYR A 1 199 ? 11.020 -10.345 -6.000 1.00 94.19 199 TYR A C 1
ATOM 1505 O O . TYR A 1 199 ? 11.207 -9.590 -6.963 1.00 94.19 199 TYR A O 1
ATOM 1513 N N . PRO A 1 200 ? 11.547 -10.098 -4.788 1.00 93.00 200 PRO A N 1
ATOM 1514 C CA . PRO A 1 200 ? 12.476 -9.003 -4.561 1.00 93.00 200 PRO A CA 1
ATOM 1515 C C . PRO A 1 200 ? 13.833 -9.319 -5.201 1.00 93.00 200 PRO A C 1
ATOM 1517 O O . PRO A 1 200 ? 14.357 -10.421 -5.060 1.00 93.00 200 PRO A O 1
ATOM 1520 N N . LEU A 1 201 ? 14.417 -8.338 -5.893 1.00 90.81 201 LEU A N 1
ATOM 1521 C CA . LEU A 1 201 ? 15.756 -8.440 -6.488 1.00 90.81 201 LEU A CA 1
ATOM 1522 C C . LEU A 1 201 ? 16.882 -8.291 -5.452 1.00 90.81 201 LEU A C 1
ATOM 1524 O O . LEU A 1 201 ? 18.035 -8.597 -5.742 1.00 90.81 201 LEU A O 1
ATOM 1528 N N . SER A 1 202 ? 16.559 -7.812 -4.250 1.00 87.56 202 SER A N 1
ATOM 1529 C CA . SER A 1 202 ? 17.497 -7.637 -3.143 1.00 87.56 202 SER A CA 1
ATOM 1530 C C . SER A 1 202 ? 16.793 -7.791 -1.793 1.00 87.56 202 SER A C 1
ATOM 1532 O O . SER A 1 202 ? 15.584 -7.584 -1.679 1.00 87.56 202 SER A O 1
ATOM 1534 N N . HIS A 1 203 ? 17.556 -8.097 -0.740 1.00 81.38 203 HIS A N 1
ATOM 1535 C CA . HIS A 1 203 ? 17.087 -8.066 0.652 1.00 81.38 203 HIS A CA 1
ATOM 1536 C C . HIS A 1 203 ? 17.033 -6.627 1.190 1.00 81.38 203 HIS A C 1
ATOM 1538 O O . HIS A 1 203 ? 17.672 -6.296 2.187 1.00 81.38 203 HIS A O 1
ATOM 1544 N N . GLY A 1 204 ? 16.328 -5.744 0.485 1.00 82.56 204 GLY A N 1
ATOM 1545 C CA . GLY A 1 204 ? 16.178 -4.360 0.915 1.00 82.56 204 GLY A CA 1
ATOM 1546 C C . GLY A 1 204 ? 15.267 -4.210 2.131 1.00 82.56 204 GLY A C 1
ATOM 1547 O O . GLY A 1 204 ? 14.642 -5.156 2.610 1.00 82.56 204 GLY A O 1
ATOM 1548 N N . CYS A 1 205 ? 15.172 -2.979 2.614 1.00 84.19 205 CYS A N 1
ATOM 1549 C CA . CYS A 1 205 ? 14.288 -2.591 3.704 1.00 84.19 205 CYS A CA 1
ATOM 1550 C C . CYS A 1 205 ? 13.268 -1.547 3.242 1.00 84.19 205 CYS A C 1
ATOM 1552 O O . CYS A 1 205 ? 13.352 -1.004 2.140 1.00 84.19 205 CYS A O 1
ATOM 1554 N N . PHE A 1 206 ? 12.308 -1.256 4.112 1.00 85.56 206 PHE A N 1
ATOM 1555 C CA . PHE A 1 206 ? 11.558 -0.011 4.045 1.00 85.56 206 PHE A CA 1
ATOM 1556 C C . PHE A 1 206 ? 12.188 0.977 5.011 1.00 85.56 206 PHE A C 1
ATOM 1558 O O . PHE A 1 206 ? 12.551 0.599 6.126 1.00 85.56 206 PHE A O 1
ATOM 1565 N N . PHE A 1 207 ? 12.253 2.238 4.611 1.00 87.00 207 PHE A N 1
ATOM 1566 C CA . PHE A 1 207 ? 12.415 3.328 5.561 1.00 87.00 207 PHE A CA 1
ATOM 1567 C C . PHE A 1 207 ? 11.106 4.102 5.621 1.00 87.00 207 PHE A C 1
ATOM 1569 O O . PHE A 1 207 ? 10.445 4.293 4.602 1.00 87.00 207 PHE A O 1
ATOM 1576 N N . ILE A 1 208 ? 10.715 4.498 6.827 1.00 89.50 208 ILE A N 1
ATOM 1577 C CA . ILE A 1 208 ? 9.547 5.336 7.074 1.00 89.50 208 ILE A CA 1
ATOM 1578 C C . ILE A 1 208 ? 9.988 6.391 8.075 1.00 89.50 208 ILE A C 1
ATOM 1580 O O . ILE A 1 208 ? 10.486 6.068 9.151 1.00 89.50 208 ILE A O 1
ATOM 1584 N N . GLU A 1 209 ? 9.788 7.647 7.721 1.00 85.44 209 GLU A N 1
ATOM 1585 C CA . GLU A 1 209 ? 10.107 8.798 8.539 1.00 85.44 209 GLU A CA 1
ATOM 1586 C C . GLU A 1 209 ? 8.900 9.727 8.655 1.00 85.44 209 GLU A C 1
ATOM 1588 O O . GLU A 1 209 ? 8.059 9.856 7.758 1.00 85.44 209 GLU A O 1
ATOM 1593 N N . ARG A 1 210 ? 8.819 10.399 9.802 1.00 82.38 210 ARG A N 1
ATOM 1594 C CA . ARG A 1 210 ? 7.923 11.531 9.984 1.00 82.38 210 ARG A CA 1
ATOM 1595 C C . ARG A 1 210 ? 8.755 12.789 9.830 1.00 82.38 210 ARG A C 1
ATOM 1597 O O . ARG A 1 210 ? 9.527 13.121 10.727 1.00 82.38 210 ARG A O 1
ATOM 1604 N N . LEU A 1 211 ? 8.591 13.481 8.712 1.00 70.31 211 LEU A N 1
ATOM 1605 C CA . LEU A 1 211 ? 9.252 14.763 8.529 1.00 70.31 211 LEU A CA 1
ATOM 1606 C C . LEU A 1 211 ? 8.603 15.793 9.458 1.00 70.31 211 LEU A C 1
ATOM 1608 O O . LEU A 1 211 ? 7.380 15.871 9.581 1.00 70.31 211 LEU A O 1
ATOM 1612 N N . ALA A 1 212 ? 9.436 16.525 10.197 1.00 63.22 212 ALA A N 1
ATOM 1613 C CA . ALA A 1 212 ? 8.960 17.590 11.061 1.00 63.22 212 ALA A CA 1
ATOM 1614 C C . ALA A 1 212 ? 8.393 18.715 10.190 1.00 63.22 212 ALA A C 1
ATOM 1616 O O . ALA A 1 212 ? 9.029 19.134 9.222 1.00 63.22 212 ALA A O 1
ATOM 1617 N N . TYR A 1 213 ? 7.218 19.227 10.557 1.00 55.22 213 TYR A N 1
ATOM 1618 C CA . TYR A 1 213 ? 6.673 20.429 9.942 1.00 55.22 213 TYR A CA 1
ATOM 1619 C C . TYR A 1 213 ? 7.607 21.603 10.253 1.00 55.22 213 TYR A C 1
ATOM 1621 O O . TYR A 1 213 ? 7.572 22.168 11.349 1.00 55.22 213 TYR A O 1
ATOM 1629 N N . VAL A 1 214 ? 8.470 21.963 9.304 1.00 50.25 214 VAL A N 1
ATOM 1630 C CA . VAL A 1 214 ? 9.209 23.222 9.364 1.00 50.25 214 VAL A CA 1
ATOM 1631 C C . VAL A 1 214 ? 8.252 24.296 8.871 1.00 50.25 214 VAL A C 1
ATOM 1633 O O . VAL A 1 214 ? 8.091 24.510 7.671 1.00 50.25 214 VAL A O 1
ATOM 1636 N N . ALA A 1 215 ? 7.585 24.966 9.806 1.00 45.75 215 ALA A N 1
ATOM 1637 C CA . ALA A 1 215 ? 6.911 26.220 9.519 1.00 45.75 215 ALA A CA 1
ATOM 1638 C C . ALA A 1 215 ? 7.983 27.243 9.109 1.00 45.75 215 ALA A C 1
ATOM 1640 O O . ALA A 1 215 ? 8.553 27.908 9.967 1.00 45.75 215 ALA A O 1
ATOM 1641 N N . SER A 1 216 ? 8.322 27.353 7.826 1.00 41.62 216 SER A N 1
ATOM 1642 C CA . SER A 1 216 ? 9.164 28.454 7.361 1.00 41.62 216 SER A CA 1
ATOM 1643 C C . SER A 1 216 ? 8.274 29.595 6.867 1.00 41.62 216 SER A C 1
ATOM 1645 O O . SER A 1 216 ? 7.731 29.495 5.763 1.00 41.62 216 SER A O 1
ATOM 1647 N N . PRO A 1 217 ? 8.144 30.713 7.601 1.00 50.22 217 PRO A N 1
ATOM 1648 C CA . PRO A 1 217 ? 8.029 31.997 6.945 1.00 50.22 217 PRO A CA 1
ATOM 1649 C C . PRO A 1 217 ? 9.446 32.348 6.486 1.00 50.22 217 PRO A C 1
ATOM 1651 O O . PRO A 1 217 ? 10.281 32.749 7.292 1.00 50.22 217 PRO A O 1
ATOM 1654 N N . LEU A 1 218 ? 9.766 32.160 5.206 1.00 45.03 218 LEU A N 1
ATOM 1655 C CA . LEU A 1 218 ? 10.879 32.932 4.662 1.00 45.03 218 LEU A CA 1
ATOM 1656 C C . LEU A 1 218 ? 10.387 34.386 4.610 1.00 45.03 218 LEU A C 1
ATOM 1658 O O . LEU A 1 218 ? 9.377 34.637 3.944 1.00 45.03 218 LEU A O 1
ATOM 1662 N N . PRO A 1 219 ? 11.013 35.335 5.331 1.00 47.72 219 PRO A N 1
ATOM 1663 C CA . PRO A 1 219 ? 10.706 36.741 5.126 1.00 47.72 219 PRO A CA 1
ATOM 1664 C C . PRO A 1 219 ? 11.014 37.101 3.662 1.00 47.72 219 PRO A C 1
ATOM 1666 O O . PRO A 1 219 ? 11.931 36.514 3.075 1.00 47.72 219 PRO A O 1
ATOM 1669 N N . PRO A 1 220 ? 10.263 38.035 3.048 1.00 46.84 220 PRO A N 1
ATOM 1670 C CA . PRO A 1 220 ? 10.604 38.522 1.720 1.00 46.84 220 PRO A CA 1
ATOM 1671 C C . PRO A 1 220 ? 12.042 39.044 1.751 1.00 46.84 220 PRO A C 1
ATOM 1673 O O . PRO A 1 220 ? 12.414 39.805 2.647 1.00 46.84 220 PRO A O 1
ATOM 1676 N N . LEU A 1 221 ? 12.857 38.593 0.795 1.00 43.56 221 LEU A N 1
ATOM 1677 C CA . LEU A 1 221 ? 14.203 39.118 0.595 1.00 43.56 221 LEU A CA 1
ATOM 1678 C C . LEU A 1 221 ? 14.108 40.649 0.488 1.00 43.56 221 LEU A C 1
ATOM 1680 O O . LEU A 1 221 ? 13.264 41.134 -0.272 1.00 43.56 221 LEU A O 1
ATOM 1684 N N . PRO A 1 222 ? 14.925 41.417 1.232 1.00 38.84 222 PRO A N 1
ATOM 1685 C CA . PRO A 1 222 ? 14.950 42.858 1.066 1.00 38.84 222 PRO A CA 1
ATOM 1686 C C . PRO A 1 222 ? 15.338 43.166 -0.377 1.00 38.84 222 PRO A C 1
ATOM 1688 O O . PRO A 1 222 ? 16.320 42.633 -0.898 1.00 38.84 222 PRO A O 1
ATOM 1691 N N . SER A 1 223 ? 14.537 44.008 -1.024 1.00 43.84 223 SER A N 1
ATOM 1692 C CA . SER A 1 223 ? 14.822 44.560 -2.339 1.00 43.84 223 SER A CA 1
ATOM 1693 C C . SER A 1 223 ? 16.221 45.166 -2.299 1.00 43.84 223 SER A C 1
ATOM 1695 O O . SER A 1 223 ? 16.461 46.134 -1.576 1.00 43.84 223 SER A O 1
ATOM 1697 N N . ILE A 1 224 ? 17.160 44.582 -3.041 1.00 37.75 224 ILE A N 1
ATOM 1698 C CA . ILE A 1 224 ? 18.471 45.189 -3.235 1.00 37.75 224 ILE A CA 1
ATOM 1699 C C . ILE A 1 224 ? 18.233 46.469 -4.037 1.00 37.75 224 ILE A C 1
ATOM 1701 O O . ILE A 1 224 ? 17.907 46.429 -5.223 1.00 37.75 224 ILE A O 1
ATOM 1705 N N . LEU A 1 225 ? 18.353 47.604 -3.346 1.00 35.56 225 LEU A N 1
ATOM 1706 C CA . LEU A 1 225 ? 18.600 48.909 -3.941 1.00 35.56 225 LEU A CA 1
ATOM 1707 C C . LEU A 1 225 ? 19.805 48.765 -4.871 1.00 35.56 225 LEU A C 1
ATOM 1709 O O . LEU A 1 225 ? 20.925 48.537 -4.419 1.00 35.56 225 LEU A O 1
ATOM 1713 N N . THR A 1 226 ? 19.552 48.857 -6.171 1.00 34.91 226 THR A N 1
ATOM 1714 C CA . THR A 1 226 ? 20.613 49.101 -7.144 1.00 34.91 226 THR A CA 1
ATOM 1715 C C . THR A 1 226 ? 20.841 50.610 -7.137 1.00 34.91 226 THR A C 1
ATOM 1717 O O . THR A 1 226 ? 19.890 51.363 -7.355 1.00 34.91 226 THR A O 1
ATOM 1720 N N . ILE A 1 227 ? 22.058 51.025 -6.776 1.00 42.75 227 ILE A N 1
ATOM 1721 C CA . ILE A 1 227 ? 22.574 52.382 -7.004 1.00 42.75 227 ILE A CA 1
ATOM 1722 C C . ILE A 1 227 ? 22.848 52.527 -8.500 1.00 42.75 227 ILE A C 1
ATOM 1724 O O . ILE A 1 227 ? 23.388 51.550 -9.070 1.00 42.75 227 ILE A O 1
#